Protein AF-A0A4S8F5F5-F1 (afdb_monomer)

pLDDT: mean 86.79, std 20.06, range [34.62, 98.88]

Structure (mmCIF, N/CA/C/O backbone):
data_AF-A0A4S8F5F5-F1
#
_entry.id   AF-A0A4S8F5F5-F1
#
loop_
_atom_site.group_PDB
_atom_site.id
_atom_site.type_symbol
_atom_site.label_atom_id
_atom_site.label_alt_id
_atom_site.label_comp_id
_atom_site.label_asym_id
_atom_site.label_entity_id
_atom_site.label_seq_id
_atom_site.pdbx_PDB_ins_code
_atom_site.Cartn_x
_atom_site.Cartn_y
_atom_site.Cartn_z
_atom_site.occupancy
_atom_site.B_iso_or_equiv
_atom_site.auth_seq_id
_atom_site.auth_comp_id
_atom_site.auth_asym_id
_atom_site.auth_atom_id
_atom_site.pdbx_PDB_model_num
ATOM 1 N N . MET A 1 1 ? 31.605 -28.640 -4.352 1.00 38.75 1 MET A N 1
ATOM 2 C CA . MET A 1 1 ? 32.410 -28.859 -3.131 1.00 38.75 1 MET A CA 1
ATOM 3 C C . MET A 1 1 ? 31.869 -27.902 -2.074 1.00 38.75 1 MET A C 1
ATOM 5 O O . MET A 1 1 ? 32.180 -26.725 -2.114 1.00 38.75 1 MET A O 1
ATOM 9 N N . THR A 1 2 ? 30.724 -28.275 -1.489 1.00 35.06 2 THR A N 1
ATOM 10 C CA . THR A 1 2 ? 30.555 -28.885 -0.140 1.00 35.06 2 THR A CA 1
ATOM 11 C C . THR A 1 2 ? 30.540 -27.801 0.943 1.00 35.06 2 THR A C 1
ATOM 13 O O . THR A 1 2 ? 31.591 -27.293 1.303 1.00 35.06 2 THR A O 1
ATOM 16 N N . THR A 1 3 ? 29.386 -27.215 1.298 1.00 34.62 3 THR A N 1
ATOM 17 C CA . THR A 1 3 ? 28.381 -27.693 2.286 1.00 34.62 3 THR A CA 1
ATOM 18 C C . THR A 1 3 ? 28.985 -28.342 3.531 1.00 34.62 3 THR A C 1
ATOM 20 O O . THR A 1 3 ? 29.721 -29.314 3.397 1.00 34.62 3 THR A O 1
ATOM 23 N N . SER A 1 4 ? 28.561 -27.843 4.701 1.00 39.31 4 SER A N 1
ATOM 24 C CA . SER A 1 4 ? 28.770 -28.355 6.072 1.00 39.31 4 SER A CA 1
ATOM 25 C C . SER A 1 4 ? 29.767 -27.559 6.907 1.00 39.31 4 SER A C 1
ATOM 27 O O . SER A 1 4 ? 30.914 -27.963 7.039 1.00 39.31 4 SER A O 1
ATOM 29 N N . ASN A 1 5 ? 29.320 -26.455 7.523 1.00 41.81 5 ASN A N 1
ATOM 30 C CA . ASN A 1 5 ? 29.936 -25.979 8.772 1.00 41.81 5 ASN A CA 1
ATOM 31 C C . ASN A 1 5 ? 29.097 -24.944 9.541 1.00 41.81 5 ASN A C 1
ATOM 33 O O . ASN A 1 5 ? 29.603 -23.904 9.937 1.00 41.81 5 ASN A O 1
ATOM 37 N N . LEU A 1 6 ? 27.804 -25.206 9.776 1.00 38.12 6 LEU A N 1
ATOM 38 C CA . LEU A 1 6 ? 27.058 -24.427 10.781 1.00 38.12 6 LEU A CA 1
ATOM 39 C C . LEU A 1 6 ? 25.903 -25.211 11.434 1.00 38.12 6 LEU A C 1
ATOM 41 O O . LEU A 1 6 ? 24.835 -24.680 11.709 1.00 38.12 6 LEU A O 1
ATOM 45 N N . ILE A 1 7 ? 26.122 -26.503 11.685 1.00 42.34 7 ILE A N 1
ATOM 46 C CA . ILE A 1 7 ? 25.286 -27.332 12.564 1.00 42.34 7 ILE A CA 1
ATOM 47 C C . ILE A 1 7 ? 26.257 -27.978 13.546 1.00 42.34 7 ILE A C 1
ATOM 49 O O . ILE A 1 7 ? 26.703 -29.078 13.268 1.00 42.34 7 ILE A O 1
ATOM 53 N N . LEU A 1 8 ? 26.682 -27.265 14.601 1.00 36.91 8 LEU A N 1
ATOM 54 C CA . LEU A 1 8 ? 27.397 -27.821 15.776 1.00 36.91 8 LEU A CA 1
ATOM 55 C C . LEU A 1 8 ? 27.710 -26.742 16.845 1.00 36.91 8 LEU A C 1
ATOM 57 O O . LEU A 1 8 ? 28.810 -26.672 17.376 1.00 36.91 8 LEU A O 1
ATOM 61 N N . GLN A 1 9 ? 26.737 -25.890 17.188 1.00 40.38 9 GLN A N 1
ATOM 62 C CA . GLN A 1 9 ? 26.834 -24.952 18.330 1.00 40.38 9 GLN A CA 1
ATOM 63 C C . GLN A 1 9 ? 25.603 -25.025 19.258 1.00 40.38 9 GLN A C 1
ATOM 65 O O . GLN A 1 9 ? 25.218 -24.047 19.882 1.00 40.38 9 GLN A O 1
ATOM 70 N N . LEU A 1 10 ? 24.967 -26.199 19.359 1.00 36.53 10 LEU A N 1
ATOM 71 C CA . LEU A 1 10 ? 23.804 -26.428 20.238 1.00 36.53 10 LEU A CA 1
ATOM 72 C C . LEU A 1 10 ? 23.867 -27.772 20.990 1.00 36.53 10 LEU A C 1
ATOM 74 O O . LEU A 1 10 ? 22.842 -28.347 21.341 1.00 36.53 10 LEU A O 1
ATOM 78 N N . LYS A 1 11 ? 25.074 -28.296 21.246 1.00 36.62 11 LYS A N 1
ATOM 79 C CA . LYS A 1 11 ? 25.262 -29.599 21.913 1.00 36.62 11 LYS A CA 1
ATOM 80 C C . LYS A 1 11 ? 26.278 -29.588 23.063 1.00 36.62 11 LYS A C 1
ATOM 82 O O . LYS A 1 11 ? 26.917 -30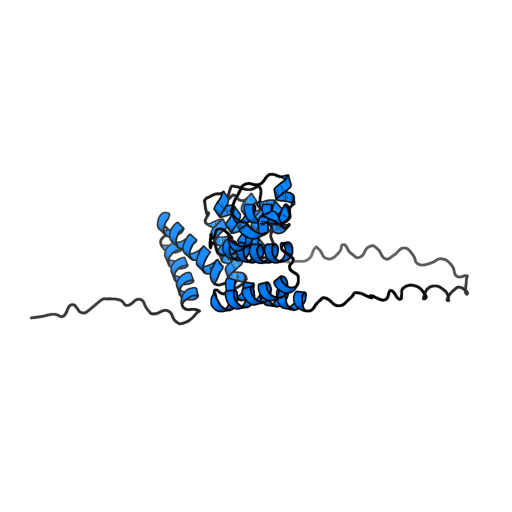.601 23.318 1.00 36.62 11 LYS A O 1
ATOM 87 N N . THR A 1 12 ? 26.388 -28.466 23.780 1.00 43.12 12 THR A N 1
ATOM 88 C CA . THR A 1 12 ? 27.365 -28.304 24.878 1.00 43.12 12 THR A CA 1
ATOM 89 C C . THR A 1 12 ? 26.764 -27.759 26.179 1.00 43.12 12 THR A C 1
ATOM 91 O O . THR A 1 12 ? 27.465 -27.157 26.979 1.00 43.12 12 THR A O 1
ATOM 94 N N . TYR A 1 13 ? 25.469 -27.979 26.420 1.00 39.50 13 TYR A N 1
ATOM 95 C CA . TYR A 1 13 ? 24.801 -27.594 27.673 1.00 39.50 13 TYR A CA 1
ATOM 96 C C . TYR A 1 13 ? 23.892 -28.729 28.176 1.00 39.50 13 TYR A C 1
ATOM 98 O O . TYR A 1 13 ? 22.680 -28.584 28.281 1.00 39.50 13 TYR A O 1
ATOM 106 N N . CYS A 1 14 ? 24.451 -29.926 28.388 1.00 39.12 14 CYS A N 1
ATOM 107 C CA . CYS A 1 14 ? 23.700 -31.035 28.998 1.00 39.12 14 CYS A CA 1
ATOM 108 C C . CYS A 1 14 ? 24.600 -32.136 29.586 1.00 39.12 14 CYS A C 1
ATOM 110 O O . CYS A 1 14 ? 24.360 -33.319 29.367 1.00 39.12 14 CYS A O 1
ATOM 112 N N . SER A 1 15 ? 25.675 -31.779 30.294 1.00 38.56 15 SER A N 1
ATOM 113 C CA . SER A 1 15 ? 26.531 -32.795 30.922 1.00 38.56 15 SER A CA 1
ATOM 114 C C . SER A 1 15 ? 27.292 -32.249 32.124 1.00 38.56 15 SER A C 1
ATOM 116 O O . SER A 1 15 ? 28.515 -32.246 32.116 1.00 38.56 15 SER A O 1
ATOM 118 N N . GLU A 1 16 ? 26.582 -31.780 33.153 1.00 44.03 16 GLU A N 1
ATOM 119 C CA . GLU A 1 16 ? 27.230 -31.504 34.444 1.00 44.03 16 GLU A CA 1
ATOM 120 C C . GLU A 1 16 ? 26.248 -31.446 35.625 1.00 44.03 16 GLU A C 1
ATOM 122 O O . GLU A 1 16 ? 26.356 -30.584 36.472 1.00 44.03 16 GLU A O 1
ATOM 127 N N . TYR A 1 17 ? 25.255 -32.340 35.703 1.00 46.59 17 TYR A N 1
ATOM 128 C CA . TYR A 1 17 ? 24.467 -32.521 36.938 1.00 46.59 17 TYR A CA 1
ATOM 129 C C . TYR A 1 17 ? 23.875 -33.938 36.993 1.00 46.59 17 TYR A C 1
ATOM 131 O O . TYR A 1 17 ? 22.670 -34.161 36.913 1.00 46.59 17 TYR A O 1
ATOM 139 N N . CYS A 1 18 ? 24.748 -34.938 37.087 1.00 45.88 18 CYS A N 1
ATOM 140 C CA . CYS A 1 18 ? 24.373 -36.288 37.497 1.00 45.88 18 CYS A CA 1
ATOM 141 C C . CYS A 1 18 ? 25.434 -36.815 38.461 1.00 45.88 18 CYS A C 1
ATOM 143 O O . CYS A 1 18 ? 26.619 -36.747 38.159 1.00 45.88 18 CYS A O 1
ATOM 145 N N . HIS A 1 19 ? 24.954 -37.362 39.580 1.00 42.34 19 HIS A N 1
ATOM 146 C CA . HIS A 1 19 ? 25.673 -37.891 40.743 1.00 42.34 19 HIS A CA 1
ATOM 147 C C . HIS A 1 19 ? 25.953 -36.895 41.868 1.00 42.34 19 HIS A C 1
ATOM 149 O O . HIS A 1 19 ? 27.017 -36.305 41.931 1.00 42.34 19 HIS A O 1
ATOM 155 N N . HIS A 1 20 ? 25.013 -36.810 42.817 1.00 39.12 20 HIS A N 1
ATOM 156 C CA . HIS A 1 20 ? 25.309 -37.058 44.231 1.00 39.12 20 HIS A CA 1
ATOM 157 C C . HIS A 1 20 ? 24.005 -37.272 45.035 1.00 39.12 20 HIS A C 1
ATOM 159 O O . HIS A 1 20 ? 23.150 -36.399 45.082 1.00 39.12 20 HIS A O 1
ATOM 165 N N . HIS A 1 21 ? 23.907 -38.462 45.648 1.00 40.41 21 HIS A N 1
ATOM 166 C CA . HIS A 1 21 ? 23.125 -38.845 46.843 1.00 40.41 21 HIS A CA 1
ATOM 167 C C . HIS A 1 21 ? 21.586 -38.683 46.790 1.00 40.41 21 HIS A C 1
ATOM 169 O O . HIS A 1 21 ? 21.053 -37.588 46.827 1.00 40.41 21 HIS A O 1
ATOM 175 N N . ALA A 1 22 ? 20.768 -39.735 46.656 1.00 51.06 22 ALA A N 1
ATOM 176 C CA . ALA A 1 22 ? 20.621 -40.905 47.534 1.00 51.06 22 ALA A CA 1
ATOM 177 C C . ALA A 1 22 ? 20.409 -40.556 49.019 1.00 51.06 22 ALA A C 1
ATOM 179 O O . ALA A 1 22 ? 21.228 -40.942 49.838 1.00 51.06 22 ALA A O 1
ATOM 180 N N . THR A 1 23 ? 19.315 -39.852 49.338 1.00 50.44 23 THR A N 1
ATOM 181 C CA . THR A 1 23 ? 18.524 -39.966 50.586 1.00 50.44 23 THR A CA 1
ATOM 182 C C . THR A 1 23 ? 17.420 -38.910 50.577 1.00 50.44 23 THR A C 1
ATOM 184 O O . THR A 1 23 ? 17.706 -37.727 50.686 1.00 50.44 23 THR A O 1
ATOM 187 N N . THR A 1 24 ? 16.163 -39.341 50.419 1.00 43.41 24 THR A N 1
ATOM 188 C CA . THR A 1 24 ? 14.907 -38.765 50.968 1.00 43.41 24 THR A CA 1
ATOM 189 C C . THR A 1 24 ? 13.729 -39.237 50.115 1.00 43.41 24 THR A C 1
ATOM 191 O O . THR A 1 24 ? 13.205 -38.553 49.242 1.00 43.41 24 THR A O 1
ATOM 194 N N . ALA A 1 25 ? 13.308 -40.475 50.373 1.00 50.12 25 ALA A N 1
ATOM 195 C CA . ALA A 1 25 ? 11.955 -40.902 50.065 1.00 50.12 25 ALA A CA 1
ATOM 196 C C . ALA A 1 25 ? 11.002 -40.109 50.974 1.00 50.12 25 ALA A C 1
ATOM 198 O O . ALA A 1 25 ? 11.071 -40.253 52.192 1.00 50.12 25 ALA A O 1
ATOM 199 N N . GLY A 1 26 ? 10.150 -39.260 50.396 1.00 50.44 26 GLY A N 1
ATOM 200 C CA . GLY A 1 26 ? 9.078 -38.592 51.140 1.00 50.44 26 GLY A CA 1
ATOM 201 C C . GLY A 1 26 ? 8.881 -37.112 50.830 1.00 50.44 26 GLY A C 1
ATOM 202 O O . GLY A 1 26 ? 8.922 -36.308 51.747 1.00 50.44 26 GLY A O 1
ATOM 203 N N . LEU A 1 27 ? 8.651 -36.741 49.566 1.00 48.59 27 LEU A N 1
ATOM 204 C CA . LEU A 1 27 ? 7.957 -35.484 49.217 1.00 48.59 27 LEU A CA 1
ATOM 205 C C . LEU A 1 27 ? 7.443 -35.487 47.765 1.00 48.59 27 LEU A C 1
ATOM 207 O O . LEU A 1 27 ? 7.451 -34.492 47.052 1.00 48.59 27 LEU A O 1
ATOM 211 N N . LEU A 1 28 ? 6.954 -36.647 47.330 1.00 51.78 28 LEU A N 1
ATOM 212 C CA . LEU A 1 28 ? 6.079 -36.793 46.170 1.00 51.78 28 LEU A CA 1
ATOM 213 C C . LEU A 1 28 ? 4.651 -36.628 46.706 1.00 51.78 28 LEU A C 1
ATOM 215 O O . LEU A 1 28 ? 4.129 -37.624 47.186 1.00 51.78 28 LEU A O 1
ATOM 219 N N . LEU A 1 29 ? 4.074 -35.406 46.740 1.00 49.31 29 LEU A N 1
ATOM 220 C CA . LEU A 1 29 ? 2.600 -35.197 46.822 1.00 49.31 29 LEU A CA 1
ATOM 221 C C . LEU A 1 29 ? 2.040 -33.745 46.831 1.00 49.31 29 LEU A C 1
ATOM 223 O O . LEU A 1 29 ? 0.839 -33.611 47.039 1.00 49.31 29 LEU A O 1
ATOM 227 N N . ILE A 1 30 ? 2.796 -32.649 46.618 1.00 54.62 30 ILE A N 1
ATOM 228 C CA . ILE A 1 30 ? 2.220 -31.277 46.810 1.00 54.62 30 ILE A CA 1
ATOM 229 C C . ILE A 1 30 ? 2.413 -30.289 45.629 1.00 54.62 30 ILE A C 1
ATOM 231 O O . ILE A 1 30 ? 1.967 -29.150 45.697 1.00 54.62 30 ILE A O 1
ATOM 235 N N . ALA A 1 31 ? 2.980 -30.684 44.484 1.00 51.25 31 ALA A N 1
ATOM 236 C CA . ALA A 1 31 ? 3.288 -29.722 43.404 1.00 51.25 31 ALA A CA 1
ATOM 237 C C . ALA A 1 31 ? 2.345 -29.735 42.176 1.00 51.25 31 ALA A C 1
ATOM 239 O O . ALA A 1 31 ? 2.651 -29.093 41.178 1.00 51.25 31 ALA A O 1
ATOM 240 N N . SER A 1 32 ? 1.206 -30.435 42.216 1.00 53.78 32 SER A N 1
ATOM 241 C CA . SER A 1 32 ? 0.268 -30.555 41.077 1.00 53.78 32 SER A CA 1
ATOM 242 C C . SER A 1 32 ? -1.010 -29.703 41.191 1.00 53.78 32 SER A C 1
ATOM 244 O O . SER A 1 32 ? -1.919 -29.863 40.382 1.00 53.78 32 SER A O 1
ATOM 246 N N . ALA A 1 33 ? -1.103 -28.793 42.170 1.00 56.94 33 ALA A N 1
ATOM 247 C CA . ALA A 1 33 ? -2.337 -28.046 42.476 1.00 56.94 33 ALA A CA 1
ATOM 248 C C . ALA A 1 33 ? -2.402 -26.596 41.941 1.00 56.94 33 ALA A C 1
ATOM 250 O O . ALA A 1 33 ? -3.370 -25.887 42.194 1.00 56.94 33 ALA A O 1
ATOM 251 N N . TRP A 1 34 ? -1.410 -26.149 41.176 1.00 56.81 34 TRP A N 1
ATOM 252 C CA . TRP A 1 34 ? -1.386 -24.837 40.518 1.00 56.81 34 TRP A CA 1
ATOM 253 C C . TRP A 1 34 ? -0.864 -25.144 39.107 1.00 56.81 34 TRP A C 1
ATOM 255 O O . TRP A 1 34 ? 0.240 -25.649 38.990 1.00 56.81 34 TRP A O 1
ATOM 265 N N . LEU A 1 35 ? -1.609 -25.111 38.002 1.00 58.16 35 LEU A N 1
ATOM 266 C CA . LEU A 1 35 ? -2.306 -23.988 37.392 1.00 58.16 35 LEU A CA 1
ATOM 267 C C . LEU A 1 35 ? -3.466 -24.517 36.515 1.00 58.16 35 LEU A C 1
ATOM 269 O O . LEU A 1 35 ? -3.345 -24.625 35.295 1.00 58.16 35 LEU A O 1
ATOM 273 N N . ALA A 1 36 ? -4.626 -24.789 37.114 1.00 54.94 36 ALA A N 1
ATOM 274 C CA . ALA A 1 36 ? -5.898 -24.742 36.390 1.00 54.94 36 ALA A CA 1
ATOM 275 C C . ALA A 1 36 ? -6.282 -23.263 36.196 1.00 54.94 36 ALA A C 1
ATOM 277 O O . ALA A 1 36 ? -7.211 -22.746 36.811 1.00 54.94 36 ALA A O 1
ATOM 278 N N . GLY A 1 37 ? -5.492 -22.541 35.399 1.00 53.97 37 GLY A N 1
ATOM 279 C CA . GLY A 1 37 ? -5.839 -21.202 34.946 1.00 53.97 37 GLY A CA 1
ATOM 280 C C . GLY A 1 37 ? -6.939 -21.327 33.904 1.00 53.97 37 GLY A C 1
ATOM 281 O O . GLY A 1 37 ? -6.651 -21.495 32.724 1.00 53.97 37 GLY A O 1
ATOM 282 N N . CYS A 1 38 ? -8.196 -21.298 34.343 1.00 56.22 38 CYS A N 1
ATOM 283 C CA . CYS A 1 38 ? -9.348 -21.200 33.460 1.00 56.22 38 CYS A CA 1
ATOM 284 C C . CYS A 1 38 ? -9.167 -19.976 32.556 1.00 56.22 38 CYS A C 1
ATOM 286 O O . CYS A 1 38 ? -9.287 -18.840 33.019 1.00 56.22 38 CYS A O 1
ATOM 288 N N . SER A 1 39 ? -8.883 -20.191 31.270 1.00 53.62 39 SER A N 1
ATOM 289 C CA . SER A 1 39 ? -8.959 -19.135 30.264 1.00 53.62 39 SER A CA 1
ATOM 290 C C . SER A 1 39 ? -10.431 -18.755 30.088 1.00 53.62 39 SER A C 1
ATOM 292 O O . SER A 1 39 ? -11.116 -19.238 29.189 1.00 53.62 39 SER A O 1
ATOM 294 N N . ASN A 1 40 ? -10.953 -17.924 30.987 1.00 66.06 40 ASN A N 1
ATOM 295 C CA . ASN A 1 40 ? -12.275 -17.326 30.856 1.00 66.06 40 ASN A CA 1
ATOM 296 C C . ASN A 1 40 ? -12.178 -16.081 29.965 1.00 66.06 40 ASN A C 1
ATOM 298 O O . ASN A 1 40 ? -12.499 -14.968 30.381 1.00 66.06 40 ASN A O 1
ATOM 302 N N . THR A 1 41 ? -11.641 -16.254 28.758 1.00 70.44 41 THR A N 1
ATOM 303 C CA . THR A 1 41 ? -11.601 -15.198 27.752 1.00 70.44 41 THR A CA 1
ATOM 304 C C . THR A 1 41 ? -12.985 -15.135 27.112 1.00 70.44 41 THR A C 1
ATOM 306 O O . THR A 1 41 ? -13.418 -16.132 26.530 1.00 70.44 41 THR A O 1
ATOM 309 N N . PRO A 1 42 ? -13.711 -14.009 27.220 1.00 75.75 42 PRO A N 1
ATOM 310 C CA . PRO A 1 42 ? -14.997 -13.880 26.554 1.00 75.75 42 PRO A CA 1
ATOM 311 C C . PRO A 1 42 ? -14.816 -14.086 25.041 1.00 75.75 42 PRO A C 1
ATOM 313 O O . PRO A 1 42 ? -13.796 -13.662 24.485 1.00 75.75 42 PRO A O 1
ATOM 316 N N . PRO A 1 43 ? -15.770 -14.748 24.362 1.00 85.31 43 PRO A N 1
ATOM 317 C CA . PRO A 1 43 ? -15.664 -14.994 22.932 1.00 85.31 43 PRO A CA 1
ATOM 318 C C . PRO A 1 43 ? -15.576 -13.667 22.174 1.00 85.31 43 PRO A C 1
ATOM 320 O O . PRO A 1 43 ? -16.260 -12.697 22.512 1.00 85.31 43 PRO A O 1
ATOM 323 N N . THR A 1 44 ? -14.750 -13.625 21.128 1.00 87.12 44 THR A N 1
ATOM 324 C CA . THR A 1 44 ? -14.653 -12.454 20.251 1.00 87.12 44 THR A CA 1
ATOM 325 C C . THR A 1 44 ? -16.030 -12.136 19.660 1.00 87.12 44 THR A C 1
ATOM 327 O O . THR A 1 44 ? -16.651 -13.029 19.072 1.00 87.12 44 THR A O 1
ATOM 330 N N . PRO A 1 45 ? -16.521 -10.891 19.774 1.00 92.44 45 PRO A N 1
ATOM 331 C CA . PRO A 1 45 ? -17.797 -10.498 19.197 1.00 92.44 45 PRO A CA 1
ATOM 332 C C . PRO A 1 45 ? -17.896 -10.818 17.700 1.00 92.44 45 PRO A C 1
ATOM 334 O O . PRO A 1 45 ? -16.966 -10.573 16.934 1.00 92.44 45 PRO A O 1
ATOM 337 N N . VAL A 1 46 ? -19.063 -11.297 17.258 1.00 94.00 46 VAL A N 1
ATOM 338 C CA . VAL A 1 46 ? -19.300 -11.719 15.862 1.00 94.00 46 VAL A CA 1
ATOM 339 C C . VAL A 1 46 ? -18.983 -10.612 14.849 1.00 94.00 46 VAL A C 1
ATOM 341 O O . VAL A 1 46 ? -18.448 -10.897 13.778 1.00 94.00 46 VAL A O 1
ATOM 344 N N . TRP A 1 47 ? -19.258 -9.348 15.190 1.00 93.69 47 TRP A N 1
ATOM 345 C CA . TRP A 1 47 ? -18.966 -8.212 14.313 1.00 93.69 47 TRP A CA 1
ATOM 346 C C . TRP A 1 47 ? -17.468 -8.085 13.998 1.00 93.69 47 TRP A C 1
ATOM 348 O O . TRP A 1 47 ? -17.136 -7.714 12.877 1.00 93.69 47 TRP A O 1
ATOM 358 N N . GLN A 1 48 ? -16.572 -8.440 14.935 1.00 95.25 48 GLN A N 1
ATOM 359 C CA . GLN A 1 48 ? -15.117 -8.380 14.729 1.00 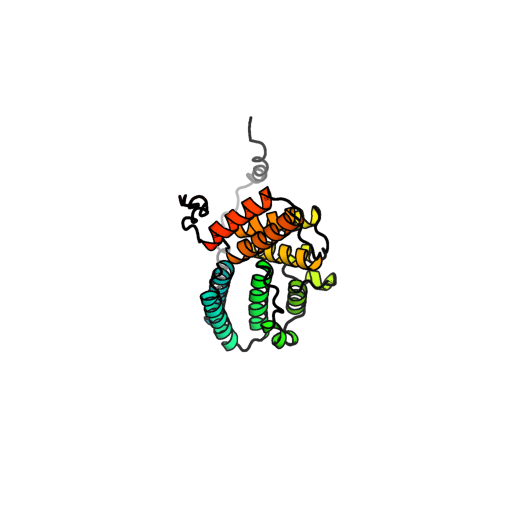95.25 48 GLN A CA 1
ATOM 360 C C . GLN A 1 48 ? -14.667 -9.412 13.702 1.00 95.25 48 GLN A C 1
ATOM 362 O O . GLN A 1 48 ? -13.884 -9.104 12.808 1.00 95.25 48 GLN A O 1
ATOM 367 N N . ILE A 1 49 ? -15.188 -10.636 13.796 1.00 95.94 49 ILE A N 1
ATOM 368 C CA . ILE A 1 49 ? -14.861 -11.708 12.849 1.00 95.94 49 ILE A CA 1
ATOM 369 C C . ILE A 1 49 ? -15.382 -11.341 11.453 1.00 95.94 49 ILE A C 1
ATOM 371 O O . ILE A 1 49 ? -14.654 -11.440 10.465 1.00 95.94 49 ILE A O 1
ATOM 375 N N . GLN A 1 50 ? -16.631 -10.872 11.371 1.00 97.31 50 GLN A N 1
ATOM 376 C CA . GLN A 1 50 ? -17.264 -10.522 10.100 1.00 97.31 50 GLN A CA 1
ATOM 377 C C . GLN A 1 50 ? -16.608 -9.306 9.432 1.00 97.31 50 GLN A C 1
ATOM 379 O O . GLN A 1 50 ? -16.417 -9.328 8.217 1.00 97.31 50 GLN A O 1
ATOM 384 N N . SER A 1 51 ? -16.231 -8.269 10.190 1.00 97.19 51 SER A N 1
ATOM 385 C CA . SER A 1 51 ? -15.529 -7.107 9.633 1.00 97.19 51 SER A CA 1
ATOM 386 C C . SER A 1 51 ? -14.140 -7.480 9.122 1.00 97.19 51 SER A C 1
ATOM 388 O O . SER A 1 51 ? -13.783 -7.090 8.014 1.00 97.19 51 SER A O 1
ATOM 390 N N . SER A 1 52 ? -13.395 -8.289 9.881 1.00 97.19 52 SER A N 1
ATOM 391 C CA . SER A 1 52 ? -12.047 -8.737 9.516 1.00 97.19 52 SER A CA 1
ATOM 392 C C . SER A 1 52 ? -12.062 -9.593 8.251 1.00 97.19 52 SER A C 1
ATOM 394 O O . SER A 1 52 ? -11.302 -9.337 7.320 1.00 97.19 52 SER A O 1
ATOM 396 N N . SER A 1 53 ? -12.970 -10.572 8.179 1.00 98.19 53 SER A N 1
ATOM 397 C CA . SER A 1 53 ? -13.115 -11.432 7.001 1.00 98.19 53 SER A CA 1
ATOM 398 C C . SER A 1 53 ? -13.514 -10.635 5.758 1.00 98.19 53 SER A C 1
ATOM 400 O O . SER A 1 53 ? -12.969 -10.876 4.683 1.00 98.19 53 SER A O 1
ATOM 402 N N . ALA A 1 54 ? -14.448 -9.690 5.895 1.00 98.56 54 ALA A N 1
ATOM 403 C CA . ALA A 1 54 ? -14.864 -8.835 4.789 1.00 98.56 54 ALA A CA 1
ATOM 404 C C . ALA A 1 54 ? -13.728 -7.895 4.347 1.00 98.56 54 ALA A C 1
ATOM 406 O O . ALA A 1 54 ? -13.501 -7.727 3.154 1.00 98.56 54 ALA A O 1
ATOM 407 N N . LEU A 1 55 ? -12.943 -7.343 5.278 1.00 98.44 55 LEU A N 1
ATOM 408 C CA . LEU A 1 55 ? -11.791 -6.505 4.939 1.00 98.44 55 LEU A CA 1
ATOM 409 C C . LEU A 1 55 ? -10.712 -7.289 4.176 1.00 98.44 55 LEU A C 1
ATOM 411 O O . LEU A 1 55 ? -10.197 -6.793 3.178 1.00 98.44 55 LEU A O 1
ATOM 415 N N . MET A 1 56 ? -10.415 -8.528 4.583 1.00 98.31 56 MET A N 1
ATOM 416 C CA . MET A 1 56 ? -9.476 -9.397 3.859 1.00 98.31 56 MET A CA 1
ATOM 417 C C . MET A 1 56 ? -9.972 -9.733 2.446 1.00 98.31 56 MET A C 1
ATOM 419 O O . MET A 1 56 ? -9.190 -9.707 1.494 1.00 98.31 56 MET A O 1
ATOM 423 N N . ALA A 1 57 ? -11.270 -10.011 2.291 1.00 98.69 57 ALA A N 1
ATOM 424 C CA . ALA A 1 57 ? -11.873 -10.253 0.983 1.00 98.69 57 ALA A CA 1
ATOM 425 C C . ALA A 1 57 ? -11.837 -8.993 0.098 1.00 98.69 57 ALA A C 1
ATOM 427 O O . ALA A 1 57 ? -11.518 -9.084 -1.089 1.00 98.69 57 ALA A O 1
ATOM 428 N N . ALA A 1 58 ? -12.083 -7.814 0.681 1.00 98.75 58 ALA A N 1
ATOM 429 C CA . ALA A 1 58 ? -11.958 -6.532 -0.003 1.00 98.75 58 ALA A CA 1
ATOM 430 C C . ALA A 1 58 ? -10.519 -6.276 -0.470 1.00 98.75 58 ALA A C 1
ATOM 432 O O . ALA A 1 58 ? -10.309 -5.907 -1.625 1.00 98.75 58 ALA A O 1
ATOM 433 N N . GLN A 1 59 ? -9.535 -6.530 0.398 1.00 98.69 59 GLN A N 1
ATOM 434 C CA . GLN A 1 59 ? -8.114 -6.415 0.081 1.00 98.69 59 GLN A CA 1
ATOM 435 C C . GLN A 1 59 ? -7.724 -7.321 -1.089 1.00 98.69 59 GLN A C 1
ATOM 437 O O . GLN A 1 59 ? -7.129 -6.833 -2.050 1.00 98.69 59 GLN A O 1
ATOM 442 N N . SER A 1 60 ? -8.065 -8.613 -1.025 1.00 98.62 60 SER A N 1
ATOM 443 C CA . SER A 1 60 ? -7.752 -9.563 -2.101 1.00 98.62 60 SER A CA 1
ATOM 444 C C . SER A 1 60 ? -8.356 -9.094 -3.420 1.00 98.62 60 SER A C 1
ATOM 446 O O . SER A 1 60 ? -7.630 -8.873 -4.384 1.00 98.62 60 SER A O 1
ATOM 448 N N . ALA A 1 61 ? -9.665 -8.825 -3.436 1.00 98.69 61 ALA A N 1
ATOM 449 C CA . ALA A 1 61 ? -10.359 -8.390 -4.641 1.00 98.69 61 ALA A CA 1
ATOM 450 C C . ALA A 1 61 ? -9.795 -7.077 -5.206 1.00 98.69 61 ALA A C 1
ATOM 452 O O . ALA A 1 61 ? -9.671 -6.928 -6.421 1.00 98.69 61 ALA A O 1
ATOM 453 N N . TYR A 1 62 ? -9.411 -6.129 -4.345 1.00 98.69 62 TYR A N 1
ATOM 454 C CA . TYR A 1 62 ? -8.812 -4.871 -4.779 1.00 98.69 62 TYR A CA 1
ATOM 455 C C . TYR A 1 62 ? -7.457 -5.098 -5.462 1.00 98.69 62 TYR A C 1
ATOM 457 O O . TYR A 1 62 ? -7.228 -4.588 -6.562 1.00 98.69 62 TYR A O 1
ATOM 465 N N . LEU A 1 63 ? -6.578 -5.891 -4.840 1.00 98.62 63 LEU A N 1
ATOM 466 C CA . LEU A 1 63 ? -5.248 -6.220 -5.364 1.00 98.62 63 LEU A CA 1
ATOM 467 C C . LEU A 1 63 ? -5.325 -7.087 -6.634 1.00 98.62 63 LEU A C 1
ATOM 469 O O . LEU A 1 63 ? -4.509 -6.918 -7.542 1.00 98.62 63 LEU A O 1
ATOM 473 N N . ASP A 1 64 ? -6.360 -7.917 -6.757 1.00 97.81 64 ASP A N 1
ATOM 474 C CA . ASP A 1 64 ? -6.689 -8.678 -7.968 1.00 97.81 64 ASP A CA 1
ATOM 475 C C . ASP A 1 64 ? -7.353 -7.813 -9.050 1.00 97.81 64 ASP A C 1
ATOM 477 O O . ASP A 1 64 ? -7.501 -8.236 -10.199 1.00 97.81 64 ASP A O 1
ATOM 481 N N . GLY A 1 65 ? -7.739 -6.579 -8.716 1.00 97.00 65 GLY A N 1
ATOM 482 C CA . GLY A 1 65 ? -8.370 -5.613 -9.609 1.00 97.00 65 GLY A CA 1
ATOM 483 C C . GLY A 1 65 ? -9.856 -5.864 -9.892 1.00 97.00 65 GLY A C 1
ATOM 484 O O . GLY A 1 65 ? -10.368 -5.305 -10.865 1.00 97.00 65 GLY A O 1
ATOM 485 N N . ASP A 1 66 ? -10.551 -6.665 -9.080 1.00 97.75 66 ASP A N 1
ATOM 486 C CA . ASP A 1 66 ? -12.016 -6.764 -9.077 1.00 97.75 66 ASP A CA 1
ATOM 487 C C . ASP A 1 66 ? -12.611 -5.669 -8.179 1.00 97.75 66 ASP A C 1
ATOM 489 O O . ASP A 1 66 ? -12.933 -5.864 -7.004 1.00 97.75 66 ASP A O 1
ATOM 493 N N . GLN A 1 67 ? -12.769 -4.477 -8.758 1.00 96.38 67 GLN A N 1
ATOM 494 C CA . GLN A 1 67 ? -13.287 -3.306 -8.047 1.00 96.38 67 GLN A CA 1
ATOM 495 C C . GLN A 1 67 ? -14.700 -3.527 -7.485 1.00 96.38 67 GLN A C 1
ATOM 497 O O . GLN A 1 67 ? -15.055 -2.950 -6.452 1.00 96.38 67 GLN A O 1
ATOM 502 N N . ARG A 1 68 ? -15.524 -4.346 -8.150 1.00 98.38 68 ARG A N 1
ATOM 503 C CA . ARG A 1 68 ? -16.915 -4.578 -7.748 1.00 98.38 68 ARG A CA 1
ATOM 504 C C . ARG A 1 68 ? -16.966 -5.421 -6.478 1.00 98.38 68 ARG A C 1
ATOM 506 O O . ARG A 1 68 ? -17.675 -5.043 -5.545 1.00 98.38 68 ARG A O 1
ATOM 513 N N . ILE A 1 69 ? -16.206 -6.517 -6.423 1.00 98.62 69 ILE A N 1
ATOM 514 C CA . ILE A 1 69 ? -16.100 -7.339 -5.209 1.00 98.62 69 ILE A CA 1
ATOM 515 C C . ILE A 1 69 ? -15.403 -6.550 -4.099 1.00 98.62 69 ILE A C 1
ATOM 517 O O . ILE A 1 69 ? -15.913 -6.525 -2.981 1.00 98.62 69 ILE A O 1
ATOM 521 N N . ALA A 1 70 ? -14.320 -5.830 -4.408 1.00 98.50 70 ALA A N 1
ATOM 522 C CA . ALA A 1 70 ? -13.623 -5.000 -3.427 1.00 98.50 70 ALA A CA 1
ATOM 523 C C . ALA A 1 70 ? -14.572 -4.009 -2.732 1.00 98.50 70 ALA A C 1
ATOM 525 O O . ALA A 1 70 ? -14.635 -3.951 -1.506 1.00 98.50 70 ALA A O 1
ATOM 526 N N . THR A 1 71 ? -15.380 -3.287 -3.515 1.00 98.25 71 THR A N 1
ATOM 527 C CA . THR A 1 71 ? -16.362 -2.322 -2.993 1.00 98.25 71 THR A CA 1
ATOM 528 C C . THR A 1 71 ? -17.452 -3.004 -2.165 1.00 98.25 71 THR A C 1
ATOM 530 O O . THR A 1 71 ? -17.830 -2.504 -1.104 1.00 98.25 71 THR A O 1
ATOM 533 N N . LEU A 1 72 ? -17.960 -4.149 -2.632 1.00 98.81 72 LEU A N 1
ATOM 534 C CA . LEU A 1 72 ? -18.977 -4.925 -1.922 1.00 98.81 72 LEU A CA 1
ATOM 535 C C . LEU A 1 72 ? -18.484 -5.356 -0.534 1.00 98.81 72 LEU A C 1
ATOM 537 O O . LEU A 1 72 ? -19.173 -5.135 0.462 1.00 98.81 72 LEU A O 1
ATOM 541 N N . GLU A 1 73 ? -17.300 -5.958 -0.467 1.00 98.81 73 GLU A N 1
ATOM 542 C CA . GLU A 1 73 ? -16.731 -6.477 0.776 1.00 98.81 73 GLU A CA 1
ATOM 543 C C . GLU A 1 73 ? -16.301 -5.348 1.725 1.00 98.81 73 GLU A C 1
ATOM 545 O O . GLU A 1 73 ? -16.561 -5.418 2.928 1.00 98.81 73 GLU A O 1
ATOM 550 N N . LEU A 1 74 ? -15.775 -4.237 1.198 1.00 98.56 74 LEU A N 1
ATOM 551 C CA . LEU A 1 74 ? -15.465 -3.057 2.007 1.00 98.56 74 LEU A CA 1
ATOM 552 C C . LEU A 1 74 ? -16.728 -2.480 2.665 1.00 98.56 74 LEU A C 1
ATOM 554 O O . LEU A 1 74 ? -16.727 -2.161 3.855 1.00 98.56 74 LEU A O 1
ATOM 558 N N . ASN A 1 75 ? -17.838 -2.402 1.927 1.00 98.56 75 ASN A N 1
ATOM 559 C CA . ASN A 1 75 ? -19.115 -1.934 2.469 1.00 98.56 75 ASN A CA 1
ATOM 560 C C . ASN A 1 75 ? -19.686 -2.888 3.528 1.00 98.56 75 ASN A C 1
ATOM 562 O O . ASN A 1 75 ? -20.274 -2.430 4.513 1.00 98.56 75 ASN A O 1
ATOM 566 N N . LYS A 1 76 ? -19.474 -4.204 3.389 1.00 98.69 76 LYS A N 1
ATOM 567 C CA . LYS A 1 76 ? -19.814 -5.168 4.447 1.00 98.69 76 LYS A CA 1
ATOM 568 C C . LYS A 1 76 ? -18.979 -4.922 5.702 1.00 98.69 76 LYS A C 1
ATOM 570 O O . LYS A 1 76 ? -19.549 -4.858 6.789 1.00 98.69 76 LYS A O 1
ATOM 575 N N . ALA A 1 77 ? -17.668 -4.727 5.565 1.00 98.56 77 ALA A N 1
ATOM 576 C CA . ALA A 1 77 ? -16.791 -4.431 6.695 1.00 98.56 77 ALA A CA 1
ATOM 577 C C . ALA A 1 77 ? -17.206 -3.132 7.416 1.00 98.56 77 ALA A C 1
ATOM 579 O O . ALA A 1 77 ? -17.380 -3.142 8.638 1.00 98.56 77 ALA A O 1
ATOM 580 N N . ARG A 1 78 ? -17.497 -2.059 6.665 1.00 98.44 78 ARG A N 1
ATOM 581 C CA . ARG A 1 78 ? -18.058 -0.801 7.198 1.00 98.44 78 ARG A CA 1
ATOM 582 C C . ARG A 1 78 ? -19.362 -1.023 7.963 1.00 98.44 78 ARG A C 1
ATOM 584 O O . ARG A 1 78 ? -19.506 -0.517 9.069 1.00 98.44 78 ARG A O 1
ATOM 591 N N . THR A 1 79 ? -20.279 -1.820 7.411 1.00 98.44 79 THR A N 1
ATOM 592 C CA . THR A 1 79 ? -21.575 -2.141 8.042 1.00 98.44 79 THR A CA 1
ATOM 593 C C . THR A 1 79 ? -21.415 -2.888 9.369 1.00 98.44 79 THR A C 1
ATOM 595 O O . THR A 1 79 ? -22.218 -2.719 10.283 1.00 98.44 79 THR A O 1
ATOM 598 N N . GLN A 1 80 ? -20.396 -3.739 9.498 1.00 98.19 80 GLN A N 1
ATOM 599 C CA . GLN A 1 80 ? -20.129 -4.441 10.756 1.00 98.19 80 GLN A CA 1
ATOM 600 C C . GLN A 1 80 ? -19.520 -3.510 11.802 1.00 98.19 80 GLN A C 1
ATOM 602 O O . GLN A 1 80 ? -19.951 -3.531 12.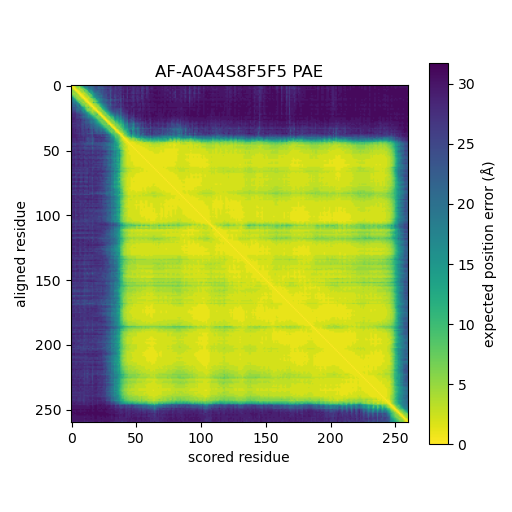953 1.00 98.19 80 GLN A O 1
ATOM 607 N N . ILE A 1 81 ? -18.570 -2.663 11.396 1.00 98.06 81 ILE A N 1
ATOM 608 C CA . ILE A 1 81 ? -17.963 -1.663 12.282 1.00 98.06 81 ILE A CA 1
ATOM 609 C C . ILE A 1 81 ? -18.998 -0.621 12.718 1.00 98.06 81 ILE A C 1
ATOM 611 O O . ILE A 1 81 ? -19.025 -0.247 13.883 1.00 98.06 81 ILE A O 1
ATOM 615 N N . SER A 1 82 ? -19.921 -0.199 11.848 1.00 97.38 82 SER A N 1
ATOM 616 C CA . SER A 1 82 ? -20.919 0.821 12.200 1.00 97.38 82 SER A CA 1
ATOM 617 C C . SER A 1 82 ? -21.834 0.408 13.358 1.00 97.38 82 SER A C 1
ATOM 619 O O . SER A 1 82 ? -22.395 1.272 14.024 1.00 97.38 82 SER A O 1
ATOM 621 N N . ARG A 1 83 ? -21.963 -0.896 13.644 1.00 96.81 83 ARG A N 1
ATOM 622 C CA . ARG A 1 83 ? -22.723 -1.419 14.796 1.00 96.81 83 ARG A CA 1
ATOM 623 C C . ARG A 1 83 ? -22.109 -1.048 16.145 1.00 96.81 83 ARG A C 1
ATOM 625 O O . ARG A 1 83 ? -22.799 -1.140 17.154 1.00 96.81 83 ARG A O 1
ATOM 632 N N . THR A 1 84 ? -20.836 -0.656 16.173 1.00 96.00 84 THR A N 1
ATOM 633 C CA . THR A 1 84 ? -20.143 -0.213 17.390 1.00 96.00 84 THR A CA 1
ATOM 634 C C . THR A 1 84 ? -20.185 1.302 17.567 1.00 96.00 84 THR A C 1
ATOM 636 O O . THR A 1 84 ? -19.891 1.781 18.657 1.00 96.00 84 THR A O 1
ATOM 639 N N . ALA A 1 85 ? -20.529 2.047 16.507 1.00 96.62 85 ALA A N 1
ATOM 640 C CA . ALA A 1 85 ? -20.383 3.500 16.429 1.00 96.62 85 ALA A CA 1
ATOM 641 C C . ALA A 1 85 ? -18.974 4.007 16.825 1.00 96.62 85 ALA A C 1
ATOM 643 O O . ALA A 1 85 ? -18.833 5.150 17.253 1.00 96.62 85 ALA A O 1
ATOM 644 N N . ASP A 1 86 ? -17.933 3.175 16.680 1.00 96.19 86 ASP A N 1
ATOM 645 C CA . ASP A 1 86 ? -16.549 3.526 17.008 1.00 96.19 86 ASP A CA 1
ATOM 646 C C . ASP A 1 86 ? -15.860 4.204 15.803 1.00 96.19 86 ASP A C 1
ATOM 648 O O . ASP A 1 86 ? -15.518 3.530 14.818 1.00 96.19 86 ASP A O 1
ATOM 652 N N . PRO A 1 87 ? -15.622 5.530 15.852 1.00 97.06 87 PRO A N 1
ATOM 653 C CA . PRO A 1 87 ? -15.016 6.253 14.739 1.00 97.06 87 PRO A CA 1
ATOM 654 C C . PRO A 1 87 ? -13.552 5.862 14.504 1.00 97.06 87 PRO A C 1
ATOM 656 O O . PRO A 1 87 ? -13.081 5.941 13.369 1.00 97.06 87 PRO A O 1
ATOM 659 N N . LEU A 1 88 ? -12.827 5.410 15.533 1.00 97.00 88 LEU A N 1
ATOM 660 C CA . LEU A 1 88 ? -11.427 5.012 15.404 1.00 97.00 88 LEU A CA 1
ATOM 661 C C . LEU A 1 88 ? -11.298 3.692 14.634 1.00 97.00 88 LEU A C 1
ATOM 663 O O . LEU A 1 88 ? -10.401 3.543 13.800 1.00 97.00 88 LEU A O 1
ATOM 667 N N . GLN A 1 89 ? -12.203 2.740 14.868 1.00 96.50 89 GLN A N 1
ATOM 668 C CA . GLN A 1 89 ? -12.231 1.494 14.095 1.00 96.50 89 GLN A CA 1
ATOM 669 C C . GLN A 1 89 ? -12.547 1.744 12.623 1.00 96.50 89 GLN A C 1
ATOM 671 O O . GLN A 1 89 ? -11.888 1.173 11.751 1.00 96.50 89 GLN A O 1
ATOM 676 N N . LEU A 1 90 ? -13.511 2.625 12.341 1.00 97.94 90 LEU A N 1
ATOM 677 C CA . LEU A 1 90 ? -13.829 2.991 10.965 1.00 97.94 90 LEU A CA 1
ATOM 678 C C . LEU A 1 90 ? -12.644 3.711 10.305 1.00 97.94 90 LEU A C 1
ATOM 680 O O . LEU A 1 90 ? -12.278 3.374 9.185 1.00 97.94 90 LEU A O 1
ATOM 684 N N . ALA A 1 91 ? -11.969 4.611 11.026 1.00 98.12 91 ALA A N 1
ATOM 685 C CA . ALA A 1 91 ? -10.791 5.315 10.526 1.00 98.12 91 ALA A CA 1
ATOM 686 C C . ALA A 1 91 ? -9.667 4.356 10.099 1.00 98.12 91 ALA A C 1
ATOM 688 O O . ALA A 1 91 ? -9.067 4.538 9.041 1.00 98.12 91 ALA A O 1
ATOM 689 N N . ARG A 1 92 ? -9.406 3.302 10.883 1.00 97.69 92 ARG A N 1
ATOM 690 C CA . ARG A 1 92 ? -8.402 2.275 10.549 1.00 97.69 92 ARG A CA 1
ATOM 691 C C . ARG A 1 92 ? -8.766 1.480 9.300 1.00 97.69 92 ARG A C 1
ATOM 693 O O . ARG A 1 92 ? -7.879 1.184 8.503 1.00 97.69 92 ARG A O 1
ATOM 700 N N . LEU A 1 93 ? -10.049 1.166 9.112 1.00 98.00 93 LEU A N 1
ATOM 701 C CA . LEU A 1 93 ? -10.533 0.530 7.886 1.00 98.00 93 LEU A CA 1
ATOM 702 C C . LEU A 1 93 ? -10.307 1.435 6.667 1.00 98.00 93 LEU A C 1
ATOM 704 O O . LEU A 1 93 ? -9.789 0.971 5.653 1.00 98.00 93 LEU A O 1
ATOM 708 N N . GLU A 1 94 ? -10.639 2.725 6.764 1.00 98.00 94 GLU A N 1
ATOM 709 C CA . GLU A 1 94 ? -10.447 3.659 5.645 1.00 98.00 94 GLU A CA 1
ATOM 710 C C . GLU A 1 94 ? -8.963 3.882 5.326 1.00 98.00 94 GLU A C 1
ATOM 712 O O . GLU A 1 94 ? -8.574 3.938 4.158 1.00 98.00 94 GLU A O 1
ATOM 717 N N . LEU A 1 95 ? -8.103 3.924 6.347 1.00 98.31 95 LEU A N 1
ATOM 718 C CA . LEU A 1 95 ? -6.652 3.977 6.154 1.00 98.31 95 LEU A CA 1
ATOM 719 C C . LEU A 1 95 ? -6.095 2.700 5.527 1.00 98.31 95 LEU A C 1
ATOM 721 O O . LEU A 1 95 ? -5.163 2.776 4.728 1.00 98.31 95 LEU A O 1
ATOM 725 N N . HIS A 1 96 ? -6.670 1.537 5.834 1.00 98.00 96 HIS A N 1
ATOM 726 C CA . HIS A 1 96 ? -6.308 0.299 5.155 1.00 98.00 96 HIS A CA 1
ATOM 727 C C . HIS A 1 96 ? -6.637 0.380 3.658 1.00 98.00 96 HIS A C 1
ATOM 729 O O . HIS A 1 96 ? -5.770 0.115 2.828 1.00 98.00 96 HIS A O 1
ATOM 735 N N . GLN A 1 97 ? -7.839 0.838 3.292 1.00 97.94 97 GLN A N 1
ATOM 736 C CA . GLN A 1 97 ? -8.208 1.034 1.885 1.00 97.94 97 GLN A CA 1
ATOM 737 C C . GLN A 1 97 ? -7.293 2.051 1.175 1.00 97.94 97 GLN A C 1
ATOM 739 O O . GLN A 1 97 ? -6.868 1.811 0.042 1.00 97.94 97 GLN A O 1
ATOM 744 N N . CYS A 1 98 ? -6.951 3.151 1.848 1.00 98.19 98 CYS A N 1
ATOM 745 C CA . CYS A 1 98 ? -5.983 4.143 1.372 1.00 98.19 98 CYS A CA 1
ATOM 746 C C . CYS A 1 98 ? -4.601 3.509 1.116 1.00 98.19 98 CYS A C 1
ATOM 748 O O . CYS A 1 98 ? -3.983 3.743 0.080 1.00 98.19 98 CYS A O 1
ATOM 750 N N . ALA A 1 99 ? -4.126 2.632 2.005 1.00 98.56 99 ALA A N 1
ATOM 751 C CA . ALA A 1 99 ? -2.855 1.934 1.823 1.00 98.56 99 ALA A CA 1
ATOM 752 C C . ALA A 1 99 ? -2.864 0.993 0.604 1.00 98.56 99 ALA A C 1
ATOM 754 O O . ALA A 1 99 ? -1.879 0.942 -0.133 1.00 98.56 99 ALA A O 1
ATOM 755 N N . LEU A 1 100 ? -3.975 0.295 0.337 1.00 98.56 100 LEU A N 1
ATOM 756 C CA . LEU A 1 100 ? -4.119 -0.535 -0.868 1.00 98.56 100 LEU A CA 1
ATOM 757 C C . LEU A 1 100 ? -4.051 0.302 -2.153 1.00 98.56 100 LEU A C 1
ATOM 759 O O . LEU A 1 100 ? -3.411 -0.102 -3.130 1.00 98.56 100 LEU A O 1
ATOM 763 N N . GLN A 1 101 ? -4.685 1.478 -2.141 1.00 98.44 101 GLN A N 1
ATOM 764 C CA . GLN A 1 101 ? -4.621 2.452 -3.231 1.00 98.44 101 GLN A CA 1
ATOM 765 C C . GLN A 1 101 ? -3.181 2.906 -3.479 1.00 98.44 101 GLN A C 1
ATOM 767 O O . GLN A 1 101 ? -2.676 2.745 -4.590 1.00 98.44 101 GLN A O 1
ATOM 772 N N . VAL A 1 102 ? -2.480 3.326 -2.425 1.00 98.56 102 VAL A N 1
ATOM 773 C CA . VAL A 1 102 ? -1.063 3.715 -2.480 1.00 98.56 102 VAL A CA 1
ATOM 774 C C . VAL A 1 102 ? -0.171 2.587 -3.007 1.00 98.56 102 VAL A C 1
ATOM 776 O O . VAL A 1 102 ? 0.628 2.820 -3.912 1.00 98.56 102 VAL A O 1
ATOM 779 N N . ALA A 1 103 ? -0.333 1.351 -2.523 1.00 98.50 103 ALA A N 1
ATOM 780 C CA . ALA A 1 103 ? 0.425 0.188 -3.004 1.00 98.50 103 ALA A CA 1
ATOM 781 C C . ALA A 1 103 ? 0.239 -0.074 -4.511 1.00 98.50 103 ALA A C 1
ATOM 783 O O . ALA A 1 103 ? 1.111 -0.658 -5.158 1.00 98.50 103 ALA A O 1
ATOM 784 N N . SER A 1 104 ? -0.892 0.375 -5.061 1.00 98.50 104 SER A N 1
ATOM 785 C CA . SER A 1 104 ? -1.261 0.257 -6.471 1.00 98.50 104 SER A CA 1
ATOM 786 C C . SER A 1 104 ? -1.016 1.532 -7.285 1.00 98.50 104 SER A C 1
ATOM 788 O O . SER A 1 104 ? -1.509 1.616 -8.406 1.00 98.50 104 SER A O 1
ATOM 790 N N . LEU A 1 105 ? -0.298 2.522 -6.737 1.00 98.19 105 LEU A N 1
ATOM 791 C CA . LEU A 1 105 ? -0.085 3.847 -7.343 1.00 98.19 105 LEU A CA 1
ATOM 792 C C . LEU A 1 105 ? -1.388 4.589 -7.710 1.00 98.19 105 LEU A C 1
ATOM 794 O O . LEU A 1 105 ? -1.392 5.466 -8.572 1.00 98.19 105 LEU A O 1
ATOM 798 N N . ASP A 1 106 ? -2.497 4.247 -7.053 1.00 97.00 106 ASP A N 1
ATOM 799 C CA . ASP A 1 106 ? -3.781 4.929 -7.191 1.00 97.00 106 ASP A CA 1
ATOM 800 C C . ASP A 1 106 ? -3.812 6.099 -6.201 1.00 97.00 106 ASP A C 1
ATOM 802 O O . ASP A 1 106 ? -4.167 5.954 -5.031 1.00 97.00 106 ASP A O 1
ATOM 806 N N . TRP A 1 107 ? -3.333 7.261 -6.645 1.00 94.06 107 TRP A N 1
ATOM 807 C CA . TRP A 1 107 ? -3.143 8.436 -5.793 1.00 94.06 107 TRP A CA 1
ATOM 808 C C . TRP A 1 107 ? -4.449 9.186 -5.513 1.00 94.06 107 TRP A C 1
ATOM 810 O O . TRP A 1 107 ? -4.662 10.297 -5.994 1.00 94.06 107 TRP A O 1
ATOM 820 N N . GLN A 1 108 ? -5.309 8.586 -4.696 1.00 89.06 108 GLN A N 1
ATOM 821 C CA . GLN A 1 108 ? -6.502 9.235 -4.154 1.00 89.06 108 GLN A CA 1
ATOM 822 C C . GLN A 1 108 ? -6.171 10.058 -2.896 1.00 89.06 108 GLN A C 1
ATOM 824 O O . GLN A 1 108 ? -5.202 9.803 -2.173 1.00 89.06 108 GLN A O 1
ATOM 829 N N . THR A 1 109 ? -7.018 11.032 -2.578 1.00 85.31 109 THR A N 1
ATOM 830 C CA . THR A 1 109 ? -6.895 11.906 -1.396 1.00 85.31 109 THR A CA 1
ATOM 831 C C . THR A 1 109 ? -7.317 11.237 -0.081 1.00 85.31 109 THR A C 1
ATOM 833 O O . THR A 1 109 ? -7.228 11.847 0.980 1.00 85.31 109 THR A O 1
ATOM 836 N N . CYS A 1 110 ? -7.697 9.954 -0.116 1.00 90.19 110 CYS A N 1
ATOM 837 C CA . CYS A 1 110 ? -8.153 9.176 1.041 1.00 90.19 110 CYS A CA 1
ATOM 838 C C . CYS A 1 110 ? -9.332 9.831 1.782 1.00 90.19 110 CYS A C 1
ATOM 840 O O . CYS A 1 110 ? -9.416 9.803 3.010 1.00 90.19 110 CYS A O 1
ATOM 842 N N . ASP A 1 111 ? -10.271 10.386 1.009 1.00 91.94 111 ASP A N 1
ATOM 843 C CA . ASP A 1 111 ? -11.372 11.235 1.484 1.00 91.94 111 ASP A CA 1
ATOM 844 C C . ASP A 1 111 ? -12.259 10.586 2.545 1.00 91.94 111 ASP A C 1
ATOM 846 O O . ASP A 1 111 ? -12.784 11.276 3.416 1.00 91.94 111 ASP A O 1
ATOM 850 N N . ALA A 1 112 ? -12.407 9.261 2.508 1.00 94.75 112 ALA A N 1
ATOM 851 C CA . ALA A 1 112 ? -13.217 8.535 3.480 1.00 94.75 112 ALA A CA 1
ATOM 852 C C . ALA A 1 112 ? -12.654 8.618 4.914 1.00 94.75 112 ALA A C 1
ATOM 854 O O . ALA A 1 112 ? -13.417 8.538 5.875 1.00 94.75 112 ALA A O 1
ATOM 855 N N . PHE A 1 113 ? -11.343 8.838 5.077 1.00 97.31 113 PHE A N 1
ATOM 856 C CA . PHE A 1 113 ? -10.723 9.064 6.386 1.00 97.31 113 PHE A CA 1
ATOM 857 C C . PHE A 1 113 ? -10.908 10.505 6.888 1.00 97.31 113 PHE A C 1
ATOM 859 O O . PHE A 1 113 ? -11.006 10.721 8.095 1.00 97.31 113 PHE A O 1
ATOM 866 N N . THR A 1 114 ? -10.987 11.494 5.993 1.00 94.50 114 THR A N 1
ATOM 867 C CA . THR A 1 114 ? -11.065 12.924 6.336 1.00 94.50 114 THR A CA 1
ATOM 868 C C . THR A 1 114 ? -12.115 13.264 7.405 1.00 94.50 114 THR A C 1
ATOM 870 O O . THR A 1 114 ? -11.739 13.896 8.396 1.00 94.50 114 THR A O 1
ATOM 873 N N . PRO A 1 115 ? -13.392 12.832 7.310 1.00 95.81 115 PRO A N 1
ATOM 874 C CA . PRO A 1 115 ? -14.390 13.138 8.341 1.00 95.81 115 PRO A CA 1
ATOM 875 C C . PRO A 1 115 ? -14.120 12.448 9.691 1.00 95.81 115 PRO A C 1
ATOM 877 O O . PRO A 1 115 ? -14.688 12.848 10.704 1.00 95.81 115 PRO A O 1
ATOM 880 N N . LEU A 1 116 ? -13.251 11.434 9.729 1.00 97.25 116 LEU A N 1
ATOM 881 C CA . LEU A 1 116 ? -12.910 10.652 10.923 1.00 97.25 116 LEU A CA 1
ATOM 882 C C . LEU A 1 116 ? -11.629 11.151 11.611 1.00 97.25 116 LEU A C 1
ATOM 884 O O . LEU A 1 116 ? -11.349 10.778 12.751 1.00 97.25 116 LEU A O 1
ATOM 888 N N . ALA A 1 117 ? -10.850 12.014 10.950 1.00 96.00 117 ALA A N 1
ATOM 889 C CA . ALA A 1 117 ? -9.518 12.427 11.393 1.00 96.00 117 ALA A CA 1
ATOM 890 C C . ALA A 1 117 ? -9.500 13.113 12.775 1.00 96.00 117 ALA A C 1
ATOM 892 O O . ALA A 1 117 ? -8.528 12.971 13.526 1.00 96.00 117 ALA A O 1
ATOM 893 N N . ALA A 1 118 ? -10.574 13.831 13.124 1.00 95.06 118 ALA A N 1
ATOM 894 C CA . ALA A 1 118 ? -10.724 14.495 14.421 1.00 95.06 118 ALA A CA 1
ATOM 895 C C . ALA A 1 118 ? -10.877 13.498 15.585 1.00 95.06 118 ALA A C 1
ATOM 897 O O . ALA A 1 118 ? -10.423 13.773 16.692 1.00 95.06 118 ALA A O 1
ATOM 898 N N . SER A 1 119 ? -11.472 12.332 15.326 1.00 95.56 119 SER A N 1
ATOM 899 C CA . SER A 1 119 ? -11.656 11.255 16.308 1.00 95.56 119 SER A CA 1
ATOM 900 C C . SER A 1 119 ? -10.535 10.210 16.277 1.00 95.56 119 SER A C 1
ATOM 902 O O . SER A 1 119 ? -10.491 9.327 17.129 1.00 95.56 119 SER A O 1
ATOM 904 N N . ALA A 1 120 ? -9.630 10.293 15.300 1.00 97.00 120 ALA A N 1
ATOM 905 C CA . ALA A 1 120 ? -8.486 9.402 15.168 1.00 97.00 120 ALA A CA 1
ATOM 906 C C . ALA A 1 120 ? -7.374 9.750 16.180 1.00 97.00 120 ALA A C 1
ATOM 908 O O . ALA A 1 120 ? -7.313 10.871 16.697 1.00 97.00 120 ALA A O 1
ATOM 909 N N . THR A 1 121 ? -6.451 8.825 16.463 1.00 97.56 121 THR A N 1
ATOM 910 C CA . THR A 1 121 ? -5.283 9.157 17.297 1.00 97.56 121 THR A CA 1
ATOM 911 C C . THR A 1 121 ? -4.197 9.851 16.466 1.00 97.56 121 THR A C 1
ATOM 913 O O . THR A 1 121 ? -4.307 9.998 15.244 1.00 97.56 121 THR A O 1
ATOM 916 N N . ALA A 1 122 ? -3.123 10.299 17.123 1.00 96.81 122 ALA A N 1
ATOM 917 C CA . ALA A 1 122 ? -1.958 10.835 16.423 1.00 96.81 122 ALA A CA 1
ATOM 918 C C . ALA A 1 122 ? -1.344 9.809 15.453 1.00 96.81 122 ALA A C 1
ATOM 920 O O . ALA A 1 122 ? -0.942 10.190 14.357 1.00 96.81 122 ALA A O 1
ATOM 921 N N . ALA A 1 123 ? -1.351 8.517 15.805 1.00 97.38 123 ALA A N 1
ATOM 922 C CA . ALA A 1 123 ? -0.800 7.460 14.962 1.00 97.38 123 ALA A CA 1
ATOM 923 C C . ALA A 1 123 ? -1.549 7.342 13.624 1.00 97.38 123 ALA A C 1
ATOM 925 O O . ALA A 1 123 ? -0.921 7.350 12.568 1.00 97.38 123 ALA A O 1
ATOM 926 N N . GLU A 1 124 ? -2.886 7.313 13.641 1.00 98.19 124 GLU A N 1
ATOM 927 C CA . GLU A 1 124 ? -3.688 7.256 12.413 1.00 98.19 124 GLU A CA 1
ATOM 928 C C . GLU A 1 124 ? -3.530 8.519 11.554 1.00 98.19 124 GLU A C 1
ATOM 930 O O . GLU A 1 124 ? -3.388 8.408 10.338 1.00 98.19 124 GLU A O 1
ATOM 935 N N . ARG A 1 125 ? -3.495 9.716 12.159 1.00 97.69 125 ARG A N 1
ATOM 936 C CA . ARG A 1 125 ? -3.252 10.962 11.406 1.00 97.69 125 ARG A CA 1
ATOM 937 C C . ARG A 1 125 ? -1.863 10.992 10.768 1.00 97.69 125 ARG A C 1
ATOM 939 O O . ARG A 1 125 ? -1.737 11.382 9.609 1.00 97.69 125 ARG A O 1
ATOM 946 N N . ASN A 1 126 ? -0.838 10.549 11.495 1.00 98.00 126 ASN A N 1
ATOM 947 C CA . ASN A 1 126 ? 0.525 10.455 10.976 1.00 98.00 126 ASN A CA 1
ATOM 948 C C . ASN A 1 126 ? 0.621 9.419 9.855 1.00 98.00 126 ASN A C 1
ATOM 950 O O . ASN A 1 126 ? 1.282 9.667 8.849 1.00 98.00 126 ASN A O 1
ATOM 954 N N . TYR A 1 127 ? -0.090 8.297 9.977 1.00 98.38 127 TYR A N 1
ATOM 955 C CA . TYR A 1 127 ? -0.157 7.306 8.912 1.00 98.38 127 TYR A CA 1
ATOM 956 C C . TYR A 1 127 ? -0.885 7.837 7.669 1.00 98.38 127 TYR A C 1
ATOM 958 O O . TYR A 1 127 ? -0.398 7.646 6.558 1.00 98.38 127 TYR A O 1
ATOM 966 N N . ALA A 1 128 ? -1.980 8.586 7.830 1.00 97.75 128 ALA A N 1
ATOM 967 C CA . ALA A 1 128 ? -2.656 9.259 6.718 1.00 97.75 128 ALA A CA 1
ATOM 968 C C . ALA A 1 128 ? -1.716 10.231 5.982 1.00 97.75 128 ALA A C 1
ATOM 970 O O . ALA A 1 128 ? -1.599 10.189 4.758 1.00 97.75 128 ALA A O 1
ATOM 971 N N . ALA A 1 129 ? -0.993 11.068 6.733 1.00 96.75 129 ALA A N 1
ATOM 972 C CA . ALA A 1 129 ? -0.002 11.991 6.188 1.00 96.75 129 ALA A CA 1
ATOM 973 C C . ALA A 1 129 ? 1.142 11.252 5.467 1.00 96.75 129 ALA A C 1
ATOM 975 O O . ALA A 1 129 ? 1.537 11.642 4.367 1.00 96.75 129 ALA A O 1
ATOM 976 N N . TYR A 1 130 ? 1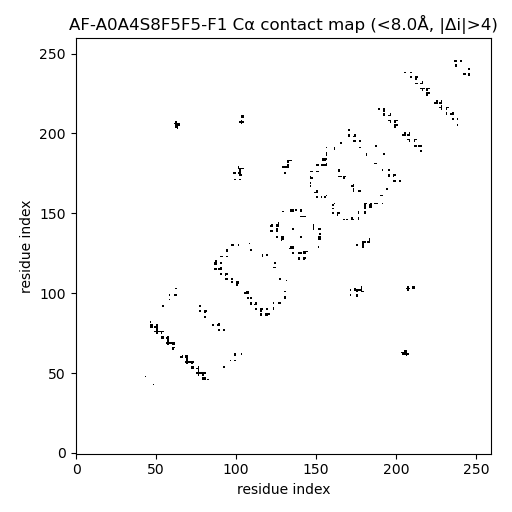.624 10.147 6.042 1.00 97.94 130 TYR A N 1
ATOM 977 C CA . TYR A 1 130 ? 2.624 9.274 5.428 1.00 97.94 130 TYR A CA 1
ATOM 978 C C . TYR A 1 130 ? 2.158 8.697 4.082 1.00 97.94 130 TYR A C 1
ATOM 980 O O . TYR A 1 130 ? 2.893 8.777 3.097 1.00 97.94 130 TYR A O 1
ATOM 988 N N . LEU A 1 131 ? 0.928 8.173 4.011 1.00 97.50 131 LEU A N 1
ATOM 989 C CA . LEU A 1 131 ? 0.335 7.638 2.777 1.00 97.50 131 LEU A CA 1
ATOM 990 C C . LEU A 1 131 ? 0.180 8.714 1.690 1.00 97.50 131 LEU A C 1
ATOM 992 O O . LEU A 1 131 ? 0.321 8.427 0.499 1.00 97.50 131 LEU A O 1
ATOM 996 N N . GLN A 1 132 ? -0.022 9.971 2.094 1.00 95.25 132 GLN A N 1
ATOM 997 C CA . GLN A 1 132 ? -0.028 11.122 1.188 1.00 95.25 132 GLN A CA 1
ATOM 998 C C . GLN A 1 132 ? 1.373 11.586 0.755 1.00 95.25 132 GLN A C 1
ATOM 1000 O O . GLN A 1 132 ? 1.500 12.541 -0.012 1.00 95.25 132 GLN A O 1
ATOM 1005 N N . GLY A 1 133 ? 2.434 10.910 1.201 1.00 94.06 133 GLY A N 1
ATOM 1006 C CA . GLY A 1 133 ? 3.810 11.286 0.899 1.00 94.06 133 GLY A CA 1
ATOM 1007 C C . GL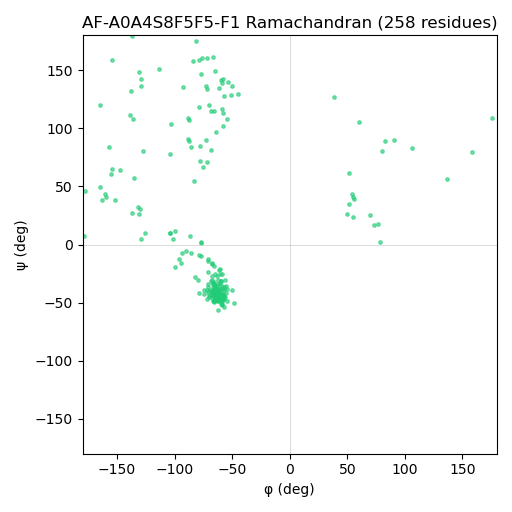Y A 1 133 ? 4.239 12.578 1.595 1.00 94.06 133 GLY A C 1
ATOM 1008 O O . GLY A 1 133 ? 5.123 13.266 1.096 1.00 94.06 133 GLY A O 1
ATOM 1009 N N . LEU A 1 134 ? 3.630 12.940 2.726 1.00 94.38 134 LEU A N 1
ATOM 1010 C CA . LEU A 1 134 ? 4.083 14.087 3.508 1.00 94.38 134 LEU A CA 1
ATOM 1011 C C . LEU A 1 134 ? 5.340 13.728 4.311 1.00 94.38 134 LEU A C 1
ATOM 1013 O O . LEU A 1 134 ? 5.522 12.592 4.764 1.00 94.38 134 LEU A O 1
ATOM 1017 N N . SER A 1 135 ? 6.218 14.713 4.492 1.00 92.69 135 SER A N 1
ATOM 1018 C CA . SER A 1 135 ? 7.357 14.604 5.404 1.00 92.69 135 SER A CA 1
ATOM 1019 C C . SER A 1 135 ? 6.867 14.647 6.849 1.00 92.69 135 SER A C 1
ATOM 1021 O O . SER A 1 135 ? 6.062 15.502 7.212 1.00 92.69 135 SER A O 1
ATOM 1023 N N . LEU A 1 136 ? 7.373 13.735 7.676 1.00 96.31 136 LEU A N 1
ATOM 1024 C CA . LEU A 1 136 ? 7.011 13.613 9.087 1.00 96.31 136 LEU A CA 1
ATOM 1025 C C . LEU A 1 136 ? 8.200 13.949 9.984 1.00 96.31 136 LEU A C 1
ATOM 1027 O O . LEU A 1 136 ? 9.346 13.691 9.607 1.00 96.31 136 LEU A O 1
ATOM 1031 N N . THR A 1 137 ? 7.928 14.460 11.187 1.00 96.38 137 THR A N 1
ATOM 1032 C CA . THR A 1 137 ? 8.954 14.599 12.232 1.00 96.38 137 THR A CA 1
ATOM 1033 C C . THR A 1 137 ? 9.431 13.226 12.703 1.00 96.38 137 THR A C 1
ATOM 1035 O O . THR A 1 137 ? 8.741 12.223 12.506 1.00 96.38 137 THR A O 1
ATOM 1038 N N . ALA A 1 138 ? 10.598 13.160 13.346 1.00 94.94 138 ALA A N 1
ATOM 1039 C CA . ALA A 1 138 ? 11.133 11.898 13.856 1.00 94.94 138 ALA A CA 1
ATOM 1040 C C . ALA A 1 138 ? 10.166 11.222 14.846 1.00 94.94 138 ALA A C 1
ATOM 1042 O O . ALA A 1 138 ? 9.976 10.010 14.791 1.00 94.94 138 ALA A O 1
ATOM 1043 N N . GLU A 1 139 ? 9.485 11.996 15.693 1.00 96.12 139 GLU A N 1
ATOM 1044 C CA . GLU A 1 139 ? 8.505 11.494 16.663 1.00 96.12 139 GLU A CA 1
ATOM 1045 C C . GLU A 1 139 ? 7.278 10.900 15.963 1.00 96.12 139 GLU A C 1
ATOM 1047 O O . GLU A 1 139 ? 6.816 9.818 16.324 1.00 96.12 139 GLU A O 1
ATOM 1052 N N . ALA A 1 140 ? 6.773 11.573 14.923 1.00 97.00 140 ALA A N 1
ATOM 1053 C CA . ALA A 1 140 ? 5.651 11.083 14.129 1.00 97.00 140 ALA A CA 1
ATOM 1054 C C . ALA A 1 140 ? 6.002 9.794 13.366 1.00 97.00 140 ALA A C 1
ATOM 1056 O O . ALA A 1 140 ? 5.162 8.901 13.249 1.00 97.00 140 ALA A O 1
ATOM 1057 N N . GLN A 1 141 ? 7.248 9.658 12.898 1.00 96.94 141 GLN A N 1
ATOM 1058 C CA . GLN A 1 141 ? 7.730 8.443 12.233 1.00 96.94 141 GLN A CA 1
ATOM 1059 C C . GLN A 1 141 ? 7.690 7.224 13.164 1.00 96.94 141 GLN A C 1
ATOM 1061 O O . GLN A 1 141 ? 7.300 6.146 12.722 1.00 96.94 141 GLN A O 1
ATOM 1066 N N . GLN A 1 142 ? 8.013 7.387 14.452 1.00 96.56 142 GLN A N 1
ATOM 1067 C CA . GLN A 1 142 ? 7.978 6.290 15.435 1.00 96.56 142 GLN A CA 1
ATOM 1068 C C . GLN A 1 142 ? 6.558 5.777 15.730 1.00 96.56 142 GLN A C 1
ATOM 1070 O O . GLN A 1 142 ? 6.394 4.683 16.265 1.00 96.56 142 GLN A O 1
ATOM 1075 N N . GLN A 1 143 ? 5.522 6.541 15.372 1.00 97.00 143 GLN A N 1
ATOM 1076 C CA . GLN A 1 143 ? 4.119 6.147 15.546 1.00 97.00 143 GLN A CA 1
ATOM 1077 C C . GLN A 1 143 ? 3.541 5.396 14.340 1.00 97.00 143 GLN A C 1
ATOM 1079 O O . GLN A 1 143 ? 2.403 4.928 14.398 1.00 97.00 143 GLN A O 1
ATOM 1084 N N . LEU A 1 144 ? 4.294 5.285 13.243 1.00 98.25 144 LEU A N 1
ATOM 1085 C CA . LEU A 1 144 ? 3.862 4.537 12.066 1.00 98.25 144 LEU A CA 1
ATOM 1086 C C . LEU A 1 144 ? 3.894 3.024 12.321 1.00 98.25 144 LEU A C 1
ATOM 1088 O O . LEU A 1 144 ? 4.636 2.564 13.198 1.00 98.25 144 LEU A O 1
ATOM 1092 N N . PRO A 1 145 ? 3.163 2.225 11.514 1.00 97.50 145 PRO A N 1
ATOM 1093 C CA . PRO A 1 145 ? 3.326 0.778 11.517 1.00 97.50 145 PRO A CA 1
ATOM 1094 C C . PRO A 1 145 ? 4.811 0.400 11.375 1.00 97.50 145 PRO A C 1
ATOM 1096 O O . PRO A 1 145 ? 5.484 0.986 10.522 1.00 97.50 145 PRO A O 1
ATOM 1099 N N . PRO A 1 146 ? 5.332 -0.578 12.145 1.00 96.56 146 PRO A N 1
ATOM 1100 C CA . PRO A 1 146 ? 6.770 -0.863 12.223 1.00 96.56 146 PRO A CA 1
ATOM 1101 C C . PRO A 1 146 ? 7.471 -1.017 10.868 1.00 96.56 146 PRO A C 1
ATOM 1103 O O . PRO A 1 146 ? 8.565 -0.500 10.666 1.00 96.56 146 PRO A O 1
ATOM 1106 N N . ALA A 1 147 ? 6.804 -1.653 9.900 1.00 96.75 147 ALA A N 1
ATOM 1107 C CA . ALA A 1 147 ? 7.324 -1.845 8.547 1.00 96.75 147 ALA A CA 1
ATOM 1108 C C . ALA A 1 147 ? 7.595 -0.536 7.776 1.00 96.75 147 ALA A C 1
ATOM 1110 O O . ALA A 1 147 ? 8.376 -0.535 6.831 1.00 96.75 147 ALA A O 1
ATOM 1111 N N . GLN A 1 148 ? 6.954 0.569 8.162 1.00 98.12 148 GLN A N 1
ATOM 1112 C CA . GLN A 1 148 ? 7.012 1.854 7.461 1.00 98.12 148 GLN A CA 1
ATOM 1113 C C . GLN A 1 148 ? 7.993 2.840 8.108 1.00 98.12 148 GLN A C 1
ATOM 1115 O O . GLN A 1 148 ? 8.440 3.781 7.454 1.00 98.12 148 GLN A O 1
ATOM 1120 N N . GLN A 1 149 ? 8.361 2.622 9.376 1.00 97.25 149 GLN A N 1
ATOM 1121 C CA . GLN A 1 149 ? 9.142 3.570 10.181 1.00 97.25 149 GLN A CA 1
ATOM 1122 C C . GLN A 1 149 ? 10.497 3.900 9.542 1.00 97.25 149 GLN A C 1
ATOM 1124 O O . GLN A 1 149 ? 10.831 5.069 9.367 1.00 97.25 149 GLN A O 1
ATOM 1129 N N . ALA A 1 150 ? 11.249 2.875 9.124 1.00 93.56 150 ALA A N 1
ATOM 1130 C CA . ALA A 1 150 ? 12.588 3.045 8.555 1.00 93.56 150 ALA A CA 1
ATOM 1131 C C . ALA A 1 150 ? 12.581 3.793 7.211 1.00 93.56 150 ALA A C 1
ATOM 1133 O O . ALA A 1 150 ? 13.510 4.535 6.903 1.00 93.56 150 ALA A O 1
ATOM 1134 N N . ILE A 1 151 ? 11.521 3.626 6.416 1.00 96.81 151 ILE A N 1
ATOM 1135 C CA . ILE A 1 151 ? 11.375 4.316 5.132 1.00 96.81 151 ILE A CA 1
ATOM 1136 C C . ILE A 1 151 ? 10.843 5.729 5.331 1.00 96.81 151 ILE A C 1
ATOM 1138 O O . ILE A 1 151 ? 11.151 6.606 4.530 1.00 96.81 151 ILE A O 1
ATOM 1142 N N . ALA A 1 152 ? 10.077 6.001 6.386 1.00 96.25 152 ALA A N 1
ATOM 1143 C CA . ALA A 1 152 ? 9.376 7.266 6.567 1.00 96.25 152 ALA A CA 1
ATOM 1144 C C . ALA A 1 152 ? 10.281 8.511 6.631 1.00 96.25 152 ALA A C 1
ATOM 1146 O O . ALA A 1 152 ? 9.818 9.581 6.242 1.00 96.25 152 ALA A O 1
ATOM 1147 N N . GLY A 1 153 ? 11.549 8.375 7.028 1.00 92.06 153 GLY A N 1
ATOM 1148 C CA . GLY A 1 153 ? 12.533 9.466 7.008 1.00 92.06 153 GLY A CA 1
ATOM 1149 C C . GLY A 1 153 ? 13.274 9.659 5.678 1.00 92.06 153 GLY A C 1
ATOM 1150 O O . GLY A 1 153 ? 14.010 10.632 5.531 1.00 92.06 153 GLY A O 1
ATOM 1151 N N . LEU A 1 154 ? 13.102 8.759 4.706 1.00 94.69 154 LEU A N 1
ATOM 1152 C CA . LEU A 1 154 ? 13.839 8.781 3.442 1.00 94.69 154 LEU A CA 1
ATOM 1153 C C . LEU A 1 154 ? 13.075 9.543 2.350 1.00 94.69 154 LEU A C 1
ATOM 1155 O O . LEU A 1 154 ? 11.877 9.331 2.135 1.00 94.69 154 LEU A O 1
ATOM 1159 N N . ASN A 1 155 ? 13.795 10.393 1.618 1.00 94.44 155 ASN A N 1
ATOM 1160 C CA . ASN A 1 155 ? 13.294 11.189 0.490 1.00 94.44 155 ASN A CA 1
ATOM 1161 C C . ASN A 1 155 ? 14.118 11.000 -0.797 1.00 94.44 155 ASN A C 1
ATOM 1163 O O . ASN A 1 155 ? 13.951 11.747 -1.759 1.00 94.44 155 ASN A O 1
ATOM 1167 N N . ARG A 1 156 ? 15.026 10.020 -0.809 1.00 95.94 156 ARG A N 1
ATOM 1168 C CA . ARG A 1 156 ? 15.898 9.686 -1.936 1.00 95.94 156 ARG A CA 1
ATOM 1169 C C . ARG A 1 156 ? 15.854 8.192 -2.202 1.00 95.94 156 ARG A C 1
ATOM 1171 O O . ARG A 1 156 ? 15.674 7.403 -1.278 1.00 95.94 156 ARG A O 1
ATOM 1178 N N . ILE A 1 157 ? 16.022 7.840 -3.471 1.00 97.75 157 ILE A N 1
ATOM 1179 C CA . ILE A 1 157 ? 16.126 6.456 -3.923 1.00 97.75 157 ILE A CA 1
ATOM 1180 C C . ILE A 1 157 ? 17.604 6.181 -4.197 1.00 97.75 157 ILE A C 1
ATOM 1182 O O . ILE A 1 157 ? 18.162 6.644 -5.187 1.00 97.75 157 ILE A O 1
ATOM 1186 N N . ASP A 1 158 ? 18.228 5.46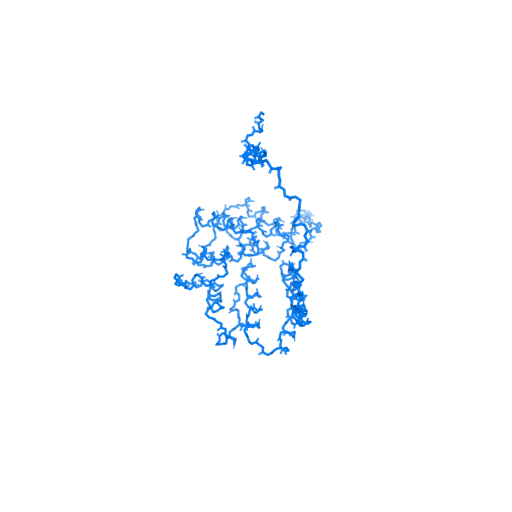2 -3.276 1.00 97.06 158 ASP A N 1
ATOM 1187 C CA . ASP A 1 158 ? 19.614 5.001 -3.316 1.00 97.06 158 ASP A CA 1
ATOM 1188 C C . ASP A 1 158 ? 19.722 3.540 -2.835 1.00 97.06 158 ASP A C 1
ATOM 1190 O O . ASP A 1 158 ? 18.730 2.914 -2.444 1.00 97.06 158 ASP A O 1
ATOM 1194 N N . ALA A 1 159 ? 20.937 2.986 -2.839 1.00 96.81 159 ALA A N 1
ATOM 1195 C CA . ALA A 1 159 ? 21.182 1.604 -2.428 1.00 96.81 159 ALA A CA 1
ATOM 1196 C C . ALA A 1 159 ? 20.707 1.300 -0.992 1.00 96.81 159 ALA A C 1
ATOM 1198 O O . ALA A 1 159 ? 20.185 0.215 -0.735 1.00 96.81 159 ALA A O 1
ATOM 1199 N N . GLN A 1 160 ? 20.835 2.252 -0.062 1.00 96.50 160 GLN A N 1
ATOM 1200 C CA . GLN A 1 160 ? 20.413 2.066 1.328 1.00 96.50 160 GLN A CA 1
ATOM 1201 C C . GLN A 1 160 ? 18.885 2.020 1.443 1.00 96.50 160 GLN A C 1
ATOM 1203 O O . GLN A 1 160 ? 18.336 1.157 2.138 1.00 96.50 160 GLN A O 1
ATOM 1208 N N . SER A 1 161 ? 18.185 2.915 0.745 1.00 97.69 161 SER A N 1
ATOM 1209 C CA . SER A 1 161 ? 16.722 2.922 0.705 1.00 97.69 161 SER A CA 1
ATOM 1210 C C . SER A 1 161 ? 16.169 1.628 0.091 1.00 97.69 161 SER A C 1
ATOM 1212 O O . SER A 1 161 ? 15.248 1.031 0.650 1.00 97.69 161 SER A O 1
ATOM 1214 N N . LEU A 1 162 ? 16.787 1.121 -0.984 1.00 98.38 162 LEU A N 1
ATOM 1215 C CA . LEU A 1 162 ? 16.411 -0.143 -1.625 1.00 98.38 162 LEU A CA 1
ATOM 1216 C C . LEU A 1 162 ? 16.643 -1.339 -0.695 1.00 98.38 162 LEU A C 1
ATOM 1218 O O . LEU A 1 162 ? 15.753 -2.178 -0.550 1.00 98.38 162 LEU A O 1
ATOM 1222 N N . GLN A 1 163 ? 17.786 -1.387 -0.004 1.00 97.75 163 GLN A N 1
ATOM 1223 C CA . GLN A 1 163 ? 18.072 -2.425 0.990 1.00 97.75 163 GLN A CA 1
ATOM 1224 C C . GLN A 1 163 ? 17.059 -2.399 2.146 1.00 97.75 163 GLN A C 1
ATOM 1226 O O . GLN A 1 163 ? 16.609 -3.447 2.618 1.00 97.75 163 GLN A O 1
ATOM 1231 N N . THR A 1 164 ? 16.663 -1.200 2.581 1.00 97.94 164 THR A N 1
ATOM 1232 C CA . THR A 1 164 ? 15.646 -1.022 3.625 1.00 97.94 164 THR A CA 1
ATOM 1233 C C . THR A 1 164 ? 14.293 -1.553 3.152 1.00 97.94 164 THR A C 1
ATOM 1235 O O . THR A 1 164 ? 13.670 -2.341 3.863 1.00 97.94 164 THR A O 1
ATOM 1238 N N . LEU A 1 165 ? 13.871 -1.223 1.927 1.00 98.50 165 LEU A N 1
ATOM 1239 C CA . LEU A 1 165 ? 12.636 -1.750 1.337 1.00 98.50 165 LEU A CA 1
ATOM 1240 C C . LEU A 1 165 ? 12.656 -3.283 1.222 1.00 98.50 165 LEU A C 1
ATOM 1242 O O . LEU A 1 165 ? 11.687 -3.944 1.592 1.00 98.50 165 LEU A O 1
ATOM 1246 N N . GLN A 1 166 ? 13.767 -3.872 0.773 1.00 98.00 166 GLN A N 1
ATOM 1247 C CA . GLN A 1 166 ? 13.926 -5.329 0.671 1.00 98.00 166 GLN A CA 1
ATOM 1248 C C . GLN A 1 166 ? 13.854 -6.041 2.032 1.00 98.00 166 GLN A C 1
ATOM 1250 O O . GLN A 1 166 ? 13.454 -7.207 2.102 1.00 98.00 166 GLN A O 1
ATOM 1255 N N . SER A 1 167 ? 14.212 -5.355 3.124 1.00 97.69 167 SER A N 1
ATOM 1256 C CA . SER A 1 167 ? 14.129 -5.911 4.479 1.00 97.69 167 SER A CA 1
ATOM 1257 C C . SER A 1 167 ? 12.686 -6.071 4.981 1.00 97.69 167 SER A C 1
ATOM 1259 O O . SER A 1 167 ? 12.426 -6.944 5.816 1.00 97.69 167 SER A O 1
ATOM 1261 N N . ILE A 1 168 ? 11.736 -5.303 4.428 1.00 98.31 168 ILE A N 1
ATOM 1262 C CA . ILE A 1 168 ? 10.309 -5.388 4.760 1.00 98.31 168 ILE A CA 1
ATOM 1263 C C . ILE A 1 168 ? 9.763 -6.724 4.248 1.00 98.31 168 ILE A C 1
ATOM 1265 O O . ILE A 1 168 ? 9.753 -6.982 3.043 1.00 98.31 168 ILE A O 1
ATOM 1269 N N . LYS A 1 169 ? 9.336 -7.598 5.166 1.00 97.12 169 LYS A N 1
ATOM 1270 C CA . LYS A 1 169 ? 8.917 -8.975 4.850 1.00 97.12 169 LYS A CA 1
ATOM 1271 C C . LYS A 1 169 ? 7.512 -9.069 4.276 1.00 97.12 169 LYS A C 1
ATOM 1273 O O . LYS A 1 169 ? 7.307 -9.830 3.339 1.00 97.12 169 LYS A O 1
ATOM 1278 N N . ASP A 1 170 ? 6.576 -8.306 4.829 1.00 98.31 170 ASP A N 1
ATOM 1279 C CA . ASP A 1 170 ? 5.201 -8.278 4.340 1.00 98.31 170 ASP A CA 1
ATOM 1280 C C . ASP A 1 170 ? 5.141 -7.585 2.960 1.00 98.31 170 ASP A C 1
ATOM 1282 O O . ASP A 1 170 ? 5.538 -6.418 2.855 1.00 98.31 170 ASP A O 1
ATOM 1286 N N . PRO A 1 171 ? 4.684 -8.268 1.892 1.00 98.56 171 PRO A N 1
ATOM 1287 C CA . PRO A 1 171 ? 4.732 -7.733 0.532 1.00 98.56 171 PRO A CA 1
ATOM 1288 C C . PRO A 1 171 ? 3.840 -6.503 0.341 1.00 98.56 171 PRO A C 1
ATOM 1290 O O . PRO A 1 171 ? 4.230 -5.584 -0.380 1.00 98.56 171 PRO A O 1
ATOM 1293 N N . LEU A 1 172 ? 2.684 -6.432 1.014 1.00 98.69 172 LEU A N 1
ATOM 1294 C CA . LEU A 1 172 ? 1.817 -5.254 0.931 1.00 98.69 172 LEU A CA 1
ATOM 1295 C C . LEU A 1 172 ? 2.504 -4.049 1.578 1.00 98.69 172 LEU A C 1
ATOM 1297 O O . LEU A 1 172 ? 2.614 -2.991 0.961 1.00 98.69 172 LEU A O 1
ATOM 1301 N N . SER A 1 173 ? 3.031 -4.225 2.789 1.00 98.62 173 SER A N 1
ATOM 1302 C CA . SER A 1 173 ? 3.797 -3.196 3.490 1.00 98.62 173 SER A CA 1
ATOM 1303 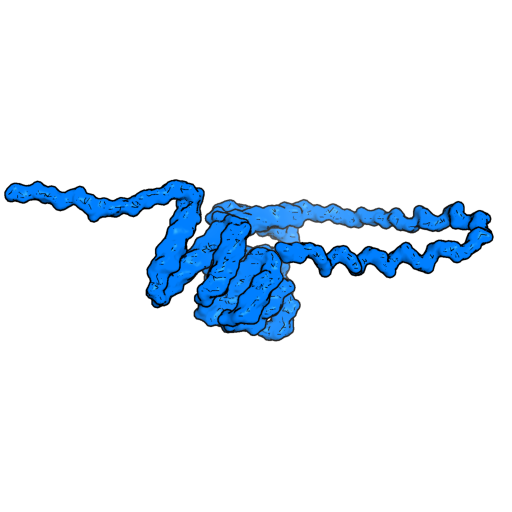C C . SER A 1 173 ? 4.995 -2.724 2.675 1.00 98.62 173 SER A C 1
ATOM 1305 O O . SER A 1 173 ? 5.270 -1.524 2.658 1.00 98.62 173 SER A O 1
ATOM 1307 N N . ARG A 1 174 ? 5.684 -3.634 1.975 1.00 98.81 174 ARG A N 1
ATOM 1308 C CA . ARG A 1 174 ? 6.781 -3.274 1.074 1.00 98.81 174 ARG A CA 1
ATOM 1309 C C . ARG A 1 174 ? 6.286 -2.403 -0.079 1.00 98.81 174 ARG A C 1
ATOM 1311 O O . ARG A 1 174 ? 6.879 -1.358 -0.304 1.00 98.81 174 ARG A O 1
ATOM 1318 N N . LEU A 1 175 ? 5.194 -2.767 -0.758 1.00 98.88 175 LEU A N 1
ATOM 1319 C CA . LEU A 1 175 ? 4.635 -1.949 -1.845 1.00 98.88 175 LEU A CA 1
ATOM 1320 C C . LEU A 1 175 ? 4.181 -0.563 -1.370 1.00 98.88 175 LEU A C 1
ATOM 1322 O O . LEU A 1 175 ? 4.447 0.422 -2.057 1.00 98.88 175 LEU A O 1
ATOM 1326 N N . VAL A 1 176 ? 3.557 -0.463 -0.191 1.00 98.75 176 VAL A N 1
ATOM 1327 C CA . VAL A 1 176 ? 3.202 0.831 0.421 1.00 98.75 176 VAL A CA 1
ATOM 1328 C C . VAL A 1 176 ? 4.456 1.676 0.658 1.00 98.75 176 VAL A C 1
ATOM 1330 O O . VAL A 1 176 ? 4.495 2.851 0.284 1.00 98.75 176 VAL A O 1
ATOM 1333 N N . ALA A 1 177 ? 5.508 1.079 1.219 1.00 98.75 177 ALA A N 1
ATOM 1334 C CA . ALA A 1 177 ? 6.770 1.763 1.472 1.00 98.75 177 ALA A CA 1
ATOM 1335 C C . ALA A 1 177 ? 7.458 2.212 0.172 1.00 98.75 177 ALA A C 1
ATOM 1337 O O . ALA A 1 177 ? 7.948 3.337 0.071 1.00 98.75 177 ALA A O 1
ATOM 1338 N N . THR A 1 178 ? 7.458 1.355 -0.850 1.00 98.81 178 THR A N 1
ATOM 1339 C CA . THR A 1 178 ? 8.021 1.644 -2.172 1.00 98.81 178 THR A CA 1
ATOM 1340 C C . THR A 1 178 ? 7.276 2.793 -2.854 1.00 98.81 178 THR A C 1
ATOM 1342 O O . THR A 1 178 ? 7.907 3.728 -3.351 1.00 98.81 178 THR A O 1
ATOM 1345 N N . ALA A 1 179 ? 5.941 2.772 -2.830 1.00 98.50 179 ALA A N 1
ATOM 1346 C CA . ALA A 1 179 ? 5.105 3.809 -3.425 1.00 98.50 179 ALA A CA 1
ATOM 1347 C C . ALA A 1 179 ? 5.263 5.162 -2.711 1.00 98.50 179 ALA A C 1
ATOM 1349 O O . ALA A 1 179 ? 5.477 6.185 -3.360 1.00 98.50 179 ALA A O 1
ATOM 1350 N N . THR A 1 180 ? 5.210 5.187 -1.376 1.00 98.12 180 THR A N 1
ATOM 1351 C CA . THR A 1 180 ? 5.381 6.427 -0.592 1.00 98.12 180 THR A CA 1
ATOM 1352 C C . THR A 1 180 ? 6.783 7.025 -0.727 1.00 98.12 180 THR A C 1
ATOM 1354 O O . THR A 1 180 ? 6.913 8.249 -0.822 1.00 98.12 180 THR A O 1
ATOM 1357 N N . LEU A 1 181 ? 7.834 6.194 -0.800 1.00 98.12 181 LEU A N 1
ATOM 1358 C CA . LEU A 1 181 ? 9.187 6.663 -1.105 1.00 98.12 181 LEU A CA 1
ATOM 1359 C C . LEU A 1 181 ? 9.244 7.306 -2.493 1.00 98.12 181 LEU A C 1
ATOM 1361 O O . LEU A 1 181 ? 9.747 8.423 -2.610 1.00 98.12 181 LEU A O 1
ATOM 1365 N N . SER A 1 182 ? 8.694 6.643 -3.517 1.00 97.69 182 SER A N 1
ATOM 1366 C CA . SER A 1 182 ? 8.639 7.196 -4.875 1.00 97.69 182 SER A CA 1
ATOM 1367 C C . SER A 1 182 ? 7.902 8.535 -4.918 1.00 97.69 182 SER A C 1
ATOM 1369 O O . SER A 1 182 ? 8.413 9.502 -5.485 1.00 97.69 182 SER A O 1
ATOM 1371 N N . ARG A 1 183 ? 6.740 8.620 -4.257 1.00 96.62 183 ARG A N 1
ATOM 1372 C CA . ARG A 1 183 ? 5.933 9.844 -4.182 1.00 96.62 183 ARG A CA 1
ATOM 1373 C C . ARG A 1 183 ? 6.704 11.001 -3.552 1.00 96.62 183 ARG A C 1
ATOM 1375 O O . ARG A 1 183 ? 6.671 12.106 -4.082 1.00 96.62 183 ARG A O 1
ATOM 1382 N N . ARG A 1 184 ? 7.433 10.753 -2.459 1.00 95.94 184 ARG A N 1
ATOM 1383 C CA . ARG A 1 184 ? 8.253 11.779 -1.788 1.00 95.94 184 ARG A CA 1
ATOM 1384 C C . ARG A 1 184 ? 9.482 12.187 -2.577 1.00 95.94 184 ARG A C 1
ATOM 1386 O O . ARG A 1 184 ? 9.801 13.370 -2.620 1.00 95.94 184 ARG A O 1
ATOM 1393 N N . ALA A 1 185 ? 10.157 11.220 -3.191 1.00 95.88 185 ALA A N 1
ATOM 1394 C CA . ALA A 1 185 ? 11.306 11.477 -4.050 1.00 95.88 185 ALA A CA 1
ATOM 1395 C C . ALA A 1 185 ? 10.907 12.139 -5.380 1.00 95.88 185 ALA A C 1
ATOM 1397 O O . ALA A 1 185 ? 11.784 12.620 -6.093 1.00 95.88 185 ALA A O 1
ATOM 1398 N N . GLN A 1 186 ? 9.608 12.137 -5.719 1.00 94.62 186 GLN A N 1
ATOM 1399 C CA . GLN A 1 186 ? 9.061 12.577 -7.008 1.00 94.62 186 GLN A CA 1
ATOM 1400 C C . GLN A 1 186 ? 9.782 11.910 -8.189 1.00 94.62 186 GLN A C 1
ATOM 1402 O O . GLN A 1 186 ? 10.011 12.511 -9.235 1.00 94.62 186 GLN A O 1
ATOM 1407 N N . ASN A 1 187 ? 10.186 10.655 -7.990 1.00 93.75 187 ASN A N 1
ATOM 1408 C CA . ASN A 1 187 ? 10.991 9.891 -8.930 1.00 93.75 187 ASN A CA 1
ATOM 1409 C C . ASN A 1 187 ? 10.750 8.387 -8.731 1.00 93.75 187 ASN A C 1
ATOM 1411 O O . ASN A 1 187 ? 10.328 7.939 -7.663 1.00 93.75 187 ASN A O 1
ATOM 1415 N N . SER A 1 188 ? 11.049 7.600 -9.758 1.00 95.25 188 SER A N 1
ATOM 1416 C CA . SER A 1 188 ? 11.092 6.140 -9.717 1.00 95.25 188 SER A 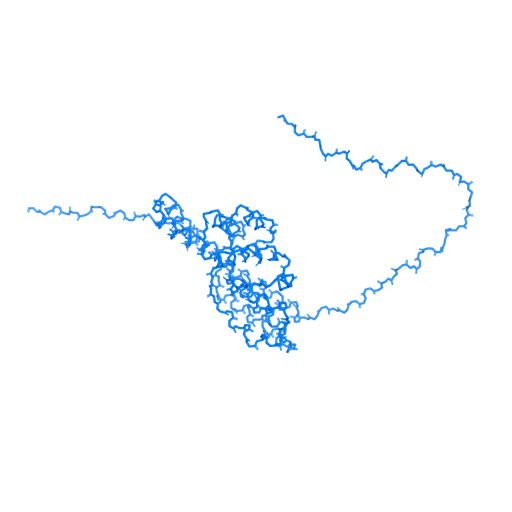CA 1
ATOM 1417 C C . SER A 1 188 ? 12.300 5.659 -10.508 1.00 95.25 188 SER A C 1
ATOM 1419 O O . SER A 1 188 ? 12.334 5.794 -11.729 1.00 95.25 188 SER A O 1
ATOM 1421 N N . THR A 1 189 ? 13.300 5.104 -9.820 1.00 96.62 189 THR A N 1
ATOM 1422 C CA . THR A 1 189 ? 14.461 4.508 -10.496 1.00 96.62 189 THR A CA 1
ATOM 1423 C C . THR A 1 189 ? 14.116 3.113 -11.032 1.00 96.62 189 THR A C 1
ATOM 1425 O O . THR A 1 189 ? 13.176 2.478 -10.535 1.00 96.62 189 THR A O 1
ATOM 1428 N N . PRO A 1 190 ? 14.861 2.594 -12.023 1.00 96.75 190 PRO A N 1
ATOM 1429 C CA . PRO A 1 190 ? 14.663 1.240 -12.546 1.00 96.75 190 PRO A CA 1
ATOM 1430 C C . PRO A 1 190 ? 14.701 0.147 -11.477 1.00 96.75 190 PRO A C 1
ATOM 1432 O O . PRO A 1 190 ? 13.902 -0.789 -11.519 1.00 96.75 190 PRO A O 1
ATOM 1435 N N . GLU A 1 191 ? 15.588 0.274 -10.494 1.00 98.06 191 GLU A N 1
ATOM 1436 C CA . GLU A 1 191 ? 15.756 -0.687 -9.403 1.00 98.06 191 GLU A CA 1
ATOM 1437 C C . GLU A 1 191 ? 14.552 -0.658 -8.455 1.00 98.06 191 GLU A C 1
ATOM 1439 O O . GLU A 1 191 ? 14.074 -1.712 -8.032 1.00 98.06 191 GLU A O 1
ATOM 1444 N N . LEU A 1 192 ? 14.015 0.536 -8.170 1.00 98.62 192 LEU A N 1
ATOM 1445 C CA . LEU A 1 192 ? 12.802 0.691 -7.368 1.00 98.62 192 LEU A CA 1
ATOM 1446 C C . LEU A 1 192 ? 11.592 0.060 -8.069 1.00 98.62 192 LEU A C 1
ATOM 1448 O O . LEU A 1 192 ? 10.845 -0.695 -7.444 1.00 98.62 192 LEU A O 1
ATOM 1452 N N . MET A 1 193 ? 11.423 0.337 -9.367 1.00 98.62 193 MET A N 1
ATOM 1453 C CA . MET A 1 193 ? 10.341 -0.247 -10.164 1.00 98.62 193 MET A CA 1
ATOM 1454 C C . MET A 1 193 ? 10.472 -1.767 -10.245 1.00 98.62 193 MET A C 1
ATOM 1456 O O . MET A 1 193 ? 9.477 -2.466 -10.082 1.00 98.62 193 MET A O 1
ATOM 1460 N N . THR A 1 194 ? 11.688 -2.289 -10.427 1.00 98.56 194 THR A N 1
ATOM 1461 C CA . THR A 1 194 ? 11.948 -3.737 -10.448 1.00 98.56 194 THR A CA 1
ATOM 1462 C C . THR A 1 194 ? 11.556 -4.384 -9.121 1.00 98.56 194 THR A C 1
ATOM 1464 O O . THR A 1 194 ? 10.800 -5.351 -9.120 1.00 98.56 194 THR A O 1
ATOM 1467 N N . LEU A 1 195 ? 11.961 -3.800 -7.986 1.00 98.75 195 LEU A N 1
ATOM 1468 C CA . LEU A 1 195 ? 11.570 -4.291 -6.662 1.00 98.75 195 LEU A CA 1
ATOM 1469 C C . LEU A 1 195 ? 10.044 -4.333 -6.484 1.00 98.75 195 LEU A C 1
ATOM 1471 O O . LEU A 1 195 ? 9.512 -5.306 -5.941 1.00 98.75 195 LEU A O 1
ATOM 1475 N N . ALA A 1 196 ? 9.336 -3.293 -6.930 1.00 98.81 196 ALA A N 1
ATOM 1476 C CA . ALA A 1 196 ? 7.882 -3.224 -6.832 1.00 98.81 196 ALA A CA 1
ATOM 1477 C C . ALA A 1 196 ? 7.191 -4.266 -7.724 1.00 98.81 196 ALA A C 1
ATOM 1479 O O . ALA A 1 196 ? 6.301 -4.989 -7.271 1.00 98.81 196 ALA A O 1
ATOM 1480 N N . ILE A 1 197 ? 7.641 -4.372 -8.976 1.00 98.88 197 ILE A N 1
ATOM 1481 C CA . ILE A 1 197 ? 7.152 -5.334 -9.964 1.00 98.88 197 ILE A CA 1
ATOM 1482 C C . ILE A 1 197 ? 7.346 -6.763 -9.456 1.00 98.88 197 ILE A C 1
ATOM 1484 O O . ILE A 1 197 ? 6.400 -7.547 -9.491 1.00 98.88 197 ILE A O 1
ATOM 1488 N N . ASP A 1 198 ? 8.531 -7.096 -8.947 1.00 98.81 198 ASP A N 1
ATOM 1489 C CA . ASP A 1 198 ? 8.830 -8.430 -8.425 1.00 98.81 198 ASP A CA 1
ATOM 1490 C C . ASP A 1 198 ? 7.982 -8.743 -7.193 1.00 98.81 198 ASP A C 1
ATOM 1492 O O . ASP A 1 198 ? 7.428 -9.835 -7.086 1.00 98.81 198 ASP A O 1
ATOM 1496 N N . THR A 1 199 ? 7.810 -7.768 -6.296 1.00 98.88 199 THR A N 1
ATOM 1497 C CA . THR A 1 199 ? 6.972 -7.926 -5.099 1.00 98.88 199 THR A CA 1
ATOM 1498 C C . THR A 1 199 ? 5.512 -8.192 -5.474 1.00 98.88 199 THR A C 1
ATOM 1500 O O . THR A 1 199 ? 4.919 -9.146 -4.972 1.00 98.88 199 THR A O 1
ATOM 1503 N N . ALA A 1 200 ? 4.934 -7.403 -6.386 1.00 98.81 200 ALA A N 1
ATOM 1504 C CA . ALA A 1 200 ? 3.555 -7.592 -6.838 1.00 98.81 200 ALA A CA 1
ATOM 1505 C C . ALA A 1 200 ? 3.379 -8.892 -7.643 1.00 98.81 200 ALA A C 1
ATOM 1507 O O . ALA A 1 200 ? 2.393 -9.604 -7.458 1.00 98.81 200 ALA A O 1
ATOM 1508 N N . SER A 1 201 ? 4.350 -9.231 -8.498 1.00 98.56 201 SER A N 1
ATOM 1509 C CA . SER A 1 201 ? 4.329 -10.448 -9.313 1.00 98.56 201 SER A CA 1
ATOM 1510 C C . SER A 1 201 ? 4.430 -11.715 -8.465 1.00 98.56 201 SER A C 1
ATOM 1512 O O . SER A 1 201 ? 3.697 -12.663 -8.725 1.00 98.56 201 SER A O 1
ATOM 1514 N N . GLN A 1 202 ? 5.307 -11.745 -7.456 1.00 98.50 202 GLN A N 1
ATOM 1515 C CA . GLN A 1 202 ? 5.445 -12.889 -6.544 1.00 98.50 202 GLN A CA 1
ATOM 1516 C C . GLN A 1 202 ? 4.199 -13.083 -5.675 1.00 98.50 202 GLN A C 1
ATOM 1518 O O . GLN A 1 202 ? 3.842 -14.215 -5.364 1.00 98.50 202 GLN A O 1
ATOM 1523 N N . ALA A 1 203 ? 3.524 -11.991 -5.308 1.00 98.25 203 ALA A N 1
ATOM 1524 C CA . ALA A 1 203 ? 2.268 -12.040 -4.567 1.00 98.25 203 ALA A CA 1
ATOM 1525 C C . ALA A 1 203 ? 1.045 -12.378 -5.445 1.00 98.25 203 ALA A C 1
ATOM 1527 O O . ALA A 1 203 ? -0.037 -12.609 -4.913 1.00 98.25 203 ALA A O 1
ATOM 1528 N N . GLY A 1 204 ? 1.199 -12.403 -6.775 1.00 97.62 204 GLY A N 1
ATOM 1529 C CA . GLY A 1 204 ? 0.104 -12.654 -7.715 1.00 97.62 204 GLY A CA 1
ATOM 1530 C C . GLY A 1 204 ? -0.880 -11.487 -7.865 1.00 97.62 204 GLY A C 1
ATOM 1531 O O . GLY A 1 204 ? -1.979 -11.679 -8.376 1.00 97.62 204 GLY A O 1
ATOM 1532 N N . TRP A 1 205 ? -0.514 -10.274 -7.442 1.00 98.50 205 TRP A N 1
ATOM 1533 C CA . TRP A 1 205 ? -1.432 -9.134 -7.404 1.00 98.50 205 TRP A CA 1
ATOM 1534 C C . TRP A 1 205 ? -1.450 -8.354 -8.712 1.00 98.50 205 TRP A C 1
ATOM 1536 O O . TRP A 1 205 ? -0.522 -7.610 -9.043 1.00 98.50 205 TRP A O 1
ATOM 1546 N N . ARG A 1 206 ? -2.558 -8.478 -9.440 1.00 98.50 206 ARG A N 1
ATOM 1547 C CA . ARG A 1 206 ? -2.723 -7.910 -10.780 1.00 98.50 206 ARG A CA 1
ATOM 1548 C C . ARG A 1 206 ? -2.716 -6.383 -10.802 1.00 98.50 206 ARG A C 1
ATOM 1550 O O . ARG A 1 206 ? -2.040 -5.792 -11.640 1.00 98.50 206 ARG A O 1
ATOM 1557 N N . ARG A 1 207 ? -3.471 -5.730 -9.917 1.00 98.69 207 ARG A N 1
ATOM 1558 C CA . ARG A 1 207 ? -3.632 -4.267 -9.921 1.00 98.69 207 ARG A CA 1
ATOM 1559 C C . ARG A 1 207 ? -2.306 -3.529 -9.671 1.00 98.69 207 ARG A C 1
ATOM 1561 O O . ARG A 1 207 ? -1.934 -2.736 -10.537 1.00 98.69 207 ARG A O 1
ATOM 1568 N N . PRO A 1 208 ? -1.565 -3.772 -8.571 1.00 98.75 208 PRO A N 1
ATOM 1569 C CA . PRO A 1 208 ? -0.283 -3.103 -8.363 1.00 98.75 208 PRO A CA 1
ATOM 1570 C C . PRO A 1 208 ? 0.757 -3.503 -9.417 1.00 98.75 208 PRO A C 1
ATOM 1572 O O . PRO A 1 208 ? 1.504 -2.641 -9.873 1.00 98.75 208 PRO A O 1
ATOM 1575 N N . LEU A 1 209 ? 0.775 -4.762 -9.878 1.00 98.88 209 LEU A N 1
ATOM 1576 C CA . LEU A 1 209 ? 1.685 -5.181 -10.948 1.00 98.88 209 LEU A CA 1
ATOM 1577 C C . LEU A 1 209 ? 1.454 -4.373 -12.233 1.00 98.88 209 LEU A C 1
ATOM 1579 O O . LEU A 1 209 ? 2.415 -3.882 -12.823 1.00 98.88 209 LEU A O 1
ATOM 1583 N N . LEU A 1 210 ? 0.194 -4.189 -12.643 1.00 98.81 210 LEU A N 1
ATOM 1584 C CA . LEU A 1 210 ? -0.142 -3.374 -13.810 1.00 98.81 210 LEU A CA 1
ATOM 1585 C C . LEU A 1 210 ? 0.353 -1.934 -13.647 1.00 98.81 210 LEU A C 1
ATOM 1587 O O . LEU A 1 210 ? 0.960 -1.392 -14.567 1.00 98.81 210 LEU A O 1
ATOM 1591 N N . ALA A 1 211 ? 0.109 -1.328 -12.484 1.00 98.75 211 ALA A N 1
ATOM 1592 C CA . ALA A 1 211 ? 0.469 0.060 -12.223 1.00 98.75 211 ALA A CA 1
ATOM 1593 C C . ALA A 1 211 ? 1.984 0.299 -12.338 1.00 98.75 211 ALA A C 1
ATOM 1595 O O . ALA A 1 211 ? 2.419 1.220 -13.031 1.00 98.75 211 ALA A O 1
ATOM 1596 N N . TRP A 1 212 ? 2.795 -0.571 -11.730 1.00 98.75 212 TR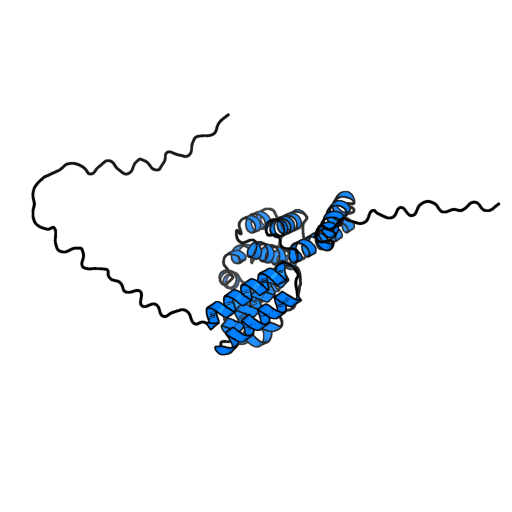P A N 1
ATOM 1597 C CA . TRP A 1 212 ? 4.253 -0.462 -11.802 1.00 98.75 212 TRP A CA 1
ATOM 1598 C C . TRP A 1 212 ? 4.816 -0.801 -13.189 1.00 98.75 212 TRP A C 1
ATOM 1600 O O . TRP A 1 212 ? 5.777 -0.166 -13.623 1.00 98.75 212 TRP A O 1
ATOM 1610 N N . LEU A 1 213 ? 4.209 -1.741 -13.925 1.00 98.81 213 LEU A N 1
ATOM 1611 C CA . LEU A 1 213 ? 4.588 -2.013 -15.318 1.00 98.81 213 LEU A CA 1
ATOM 1612 C C . LEU A 1 213 ? 4.283 -0.823 -16.238 1.00 98.81 213 LEU A C 1
ATOM 1614 O O . LEU A 1 213 ? 5.108 -0.483 -17.082 1.00 98.81 213 LEU A O 1
ATOM 1618 N N . LEU A 1 214 ? 3.132 -0.165 -16.072 1.00 98.62 214 LEU A N 1
ATOM 1619 C CA . LEU A 1 214 ? 2.791 1.036 -16.843 1.00 98.62 214 LEU A CA 1
ATOM 1620 C C . LEU A 1 214 ? 3.785 2.171 -16.574 1.00 98.62 214 LEU A C 1
ATOM 1622 O O . LEU A 1 214 ? 4.242 2.821 -17.514 1.00 98.62 214 LEU A O 1
ATOM 1626 N N . LEU A 1 215 ? 4.179 2.365 -15.313 1.00 98.44 215 LEU A N 1
ATOM 1627 C CA . LEU A 1 215 ? 5.210 3.333 -14.943 1.00 98.44 215 LEU A CA 1
ATOM 1628 C C . LEU A 1 215 ? 6.576 2.989 -15.573 1.00 98.44 215 LEU A C 1
ATOM 1630 O O . LEU A 1 215 ? 7.221 3.865 -16.150 1.00 98.44 215 LEU A O 1
ATOM 1634 N N . GLN A 1 216 ? 6.990 1.716 -15.542 1.00 98.56 216 GLN A N 1
ATOM 1635 C CA . GLN A 1 216 ? 8.229 1.261 -16.187 1.00 98.56 216 GLN A CA 1
ATOM 1636 C C . GLN A 1 216 ? 8.200 1.473 -17.703 1.00 98.56 216 GLN A C 1
ATOM 1638 O O . GLN A 1 216 ? 9.205 1.885 -18.280 1.00 98.56 216 GLN A O 1
ATOM 1643 N N . GLN A 1 217 ? 7.063 1.216 -18.352 1.00 98.38 217 GLN A N 1
ATOM 1644 C CA . GLN A 1 217 ? 6.909 1.424 -19.789 1.00 98.38 217 GLN A CA 1
ATOM 1645 C C . GLN A 1 217 ? 7.087 2.902 -20.157 1.00 98.38 217 GLN A C 1
ATOM 1647 O O . GLN A 1 217 ? 7.842 3.207 -21.080 1.00 98.38 217 GLN A O 1
ATOM 1652 N N . GLN A 1 218 ? 6.443 3.811 -19.418 1.00 97.31 218 GLN A N 1
ATOM 1653 C CA . GLN A 1 218 ? 6.578 5.258 -19.623 1.00 97.31 218 GLN A CA 1
ATOM 1654 C C . GLN A 1 218 ? 8.026 5.716 -19.423 1.00 97.31 218 GLN A C 1
ATOM 1656 O O . GLN A 1 218 ? 8.572 6.445 -20.252 1.00 97.31 218 GLN A O 1
ATOM 1661 N N . TRP A 1 219 ? 8.676 5.243 -18.356 1.00 97.56 219 TRP A N 1
ATOM 1662 C CA . TRP A 1 219 ? 10.079 5.545 -18.091 1.00 97.56 219 TRP A CA 1
ATOM 1663 C C . TRP A 1 219 ? 10.995 5.038 -19.215 1.00 97.56 219 TRP A C 1
ATOM 1665 O O . TRP A 1 219 ? 11.827 5.790 -19.716 1.00 97.56 219 TRP A O 1
ATOM 1675 N N . ALA A 1 220 ? 10.808 3.796 -19.673 1.00 97.88 220 ALA A N 1
ATOM 1676 C CA . ALA A 1 220 ? 11.611 3.203 -20.741 1.00 97.88 220 ALA A CA 1
ATOM 1677 C C . ALA A 1 220 ? 11.461 3.959 -22.069 1.00 97.88 220 ALA A C 1
ATOM 1679 O O . ALA A 1 220 ? 12.442 4.147 -22.786 1.00 97.88 220 ALA A O 1
ATOM 1680 N N . GLN A 1 221 ? 10.251 4.429 -22.385 1.00 96.62 221 GLN A N 1
ATOM 1681 C CA . GLN A 1 221 ? 9.998 5.274 -23.553 1.00 96.62 221 GLN A CA 1
ATOM 1682 C C . GLN A 1 221 ? 10.722 6.621 -23.435 1.00 96.62 221 GLN A C 1
ATOM 1684 O O . GLN A 1 221 ? 11.428 7.010 -24.363 1.00 96.62 221 GLN A O 1
ATOM 1689 N N . ALA A 1 222 ? 10.617 7.294 -22.285 1.00 96.94 222 ALA A N 1
ATOM 1690 C CA . ALA A 1 222 ? 11.286 8.574 -22.044 1.00 96.94 222 ALA A CA 1
ATOM 1691 C C . ALA A 1 222 ? 12.822 8.463 -22.118 1.00 96.94 222 ALA A C 1
ATOM 1693 O O . ALA A 1 222 ? 13.493 9.361 -22.625 1.00 96.94 222 ALA A O 1
ATOM 1694 N N . GLN A 1 223 ? 13.381 7.341 -21.661 1.00 97.31 223 GLN A N 1
ATOM 1695 C CA . GLN A 1 223 ? 14.820 7.059 -21.703 1.00 97.31 223 GLN A CA 1
ATOM 1696 C C . GLN A 1 223 ? 15.289 6.423 -23.021 1.00 97.31 223 GLN A C 1
ATOM 1698 O O . GLN A 1 223 ? 16.446 6.023 -23.120 1.00 97.31 223 GLN A O 1
ATOM 1703 N N . HIS A 1 224 ? 14.420 6.324 -24.034 1.00 97.44 224 HIS A N 1
ATOM 1704 C CA . HIS A 1 224 ? 14.738 5.725 -25.335 1.00 97.44 224 HIS A CA 1
ATOM 1705 C C . HIS A 1 224 ? 15.312 4.297 -25.214 1.00 97.44 224 HIS A C 1
ATOM 1707 O O . HIS A 1 224 ? 16.267 3.929 -25.897 1.00 97.44 224 HIS A O 1
ATOM 1713 N N . MET A 1 225 ? 14.712 3.475 -24.345 1.00 97.75 225 MET A N 1
ATOM 1714 C CA . MET A 1 225 ? 15.056 2.066 -24.115 1.00 97.75 225 MET A CA 1
ATOM 1715 C C . MET A 1 225 ? 14.030 1.125 -24.780 1.00 97.75 225 MET A C 1
ATOM 1717 O O . MET A 1 225 ? 13.167 0.565 -24.093 1.00 97.75 225 MET A O 1
ATOM 1721 N N . PRO A 1 226 ? 14.093 0.907 -26.110 1.00 96.38 226 PRO A N 1
ATOM 1722 C CA . PRO A 1 226 ? 13.048 0.200 -26.855 1.00 96.38 226 PRO A CA 1
ATOM 1723 C C . PRO A 1 226 ? 12.890 -1.266 -26.436 1.00 96.38 226 PRO A C 1
ATOM 1725 O O . PRO A 1 226 ? 11.768 -1.750 -26.330 1.00 96.38 226 PRO A O 1
ATOM 1728 N N . ALA A 1 227 ? 13.991 -1.962 -26.136 1.00 97.00 227 ALA A N 1
ATOM 1729 C CA . ALA A 1 227 ? 13.942 -3.359 -25.703 1.00 97.00 227 ALA A CA 1
ATOM 1730 C C . ALA A 1 227 ? 13.202 -3.522 -24.363 1.00 97.00 227 ALA A C 1
ATOM 1732 O O . ALA A 1 227 ? 12.370 -4.418 -24.215 1.00 97.00 227 ALA A O 1
ATOM 1733 N N . LEU A 1 228 ? 13.459 -2.622 -23.405 1.00 97.12 228 LEU A N 1
ATOM 1734 C CA . LEU A 1 228 ? 12.754 -2.620 -22.127 1.00 97.12 228 LEU A CA 1
ATOM 1735 C C . LEU A 1 228 ? 11.272 -2.300 -22.337 1.00 97.12 228 LEU A C 1
ATOM 1737 O O . LEU A 1 228 ? 10.427 -3.071 -21.889 1.00 97.12 228 LEU A O 1
ATOM 1741 N N . ALA A 1 229 ? 10.960 -1.233 -23.079 1.00 97.00 229 ALA A N 1
ATOM 1742 C CA . ALA A 1 229 ? 9.583 -0.823 -23.355 1.00 97.00 229 ALA A CA 1
ATOM 1743 C C . ALA A 1 229 ? 8.753 -1.948 -23.998 1.00 97.00 229 ALA A C 1
ATOM 1745 O O . ALA A 1 229 ? 7.605 -2.170 -23.607 1.00 97.00 229 ALA A O 1
ATOM 1746 N N . GLU A 1 230 ? 9.345 -2.683 -24.939 1.00 96.75 230 GLU A N 1
ATOM 1747 C CA . GLU A 1 230 ? 8.702 -3.801 -25.624 1.00 96.75 230 GLU A CA 1
ATOM 1748 C C . GLU A 1 230 ? 8.492 -5.010 -24.701 1.00 96.75 230 GLU A C 1
ATOM 1750 O O . GLU A 1 230 ? 7.391 -5.560 -24.630 1.00 96.75 230 GLU A O 1
ATOM 1755 N N . SER A 1 231 ? 9.504 -5.381 -23.910 1.00 97.25 231 SER A N 1
ATOM 1756 C CA . SER A 1 231 ? 9.367 -6.467 -22.929 1.00 97.25 231 SER A CA 1
ATOM 1757 C C . SER A 1 231 ? 8.304 -6.157 -21.862 1.00 97.25 231 SER A C 1
ATOM 1759 O O . SER A 1 231 ? 7.495 -7.018 -21.507 1.00 97.25 231 SER A O 1
ATOM 1761 N N . THR A 1 232 ? 8.237 -4.906 -21.393 1.00 98.25 232 THR A N 1
ATOM 1762 C CA . THR A 1 232 ? 7.224 -4.439 -20.443 1.00 98.25 232 THR A CA 1
ATOM 1763 C C . THR A 1 232 ? 5.835 -4.427 -21.085 1.00 98.25 232 THR A C 1
ATOM 1765 O O . THR A 1 232 ? 4.872 -4.862 -20.449 1.00 98.25 232 THR A O 1
ATOM 1768 N N . ARG A 1 233 ? 5.717 -4.020 -22.360 1.00 97.56 233 ARG A N 1
ATOM 1769 C CA . ARG A 1 233 ? 4.461 -4.070 -23.130 1.00 97.56 233 ARG A CA 1
ATOM 1770 C C . ARG A 1 233 ? 3.891 -5.485 -23.179 1.00 97.56 233 ARG A C 1
ATOM 1772 O O . ARG A 1 233 ? 2.707 -5.664 -22.902 1.00 97.56 233 ARG A O 1
ATOM 1779 N N . LEU A 1 234 ? 4.723 -6.483 -23.475 1.00 97.12 234 LEU A N 1
ATOM 1780 C CA . LEU A 1 234 ? 4.295 -7.883 -23.509 1.00 97.12 234 LEU A CA 1
ATOM 1781 C C . LEU A 1 234 ? 3.739 -8.340 -22.150 1.00 97.12 234 LEU A C 1
ATOM 1783 O O . LEU A 1 234 ? 2.670 -8.945 -22.088 1.00 97.12 234 LEU A O 1
ATOM 1787 N N . ARG A 1 235 ? 4.416 -7.999 -21.046 1.00 98.06 235 ARG A N 1
ATOM 1788 C CA . ARG A 1 235 ? 3.945 -8.329 -19.688 1.00 98.06 235 ARG A CA 1
ATOM 1789 C C . ARG A 1 235 ? 2.597 -7.681 -19.367 1.00 98.06 235 ARG A C 1
ATOM 1791 O O . ARG A 1 235 ? 1.731 -8.344 -18.801 1.00 98.06 235 ARG A O 1
ATOM 1798 N N . ILE A 1 236 ? 2.398 -6.421 -19.761 1.00 98.44 236 ILE A N 1
ATOM 1799 C CA . ILE A 1 236 ? 1.109 -5.724 -19.625 1.00 98.44 236 ILE A CA 1
ATOM 1800 C C . ILE A 1 236 ? 0.015 -6.462 -20.409 1.00 98.44 236 ILE A C 1
ATOM 1802 O O . ILE A 1 236 ? -1.067 -6.691 -19.874 1.00 98.44 236 ILE A O 1
ATOM 1806 N N . GLN A 1 237 ? 0.298 -6.885 -21.643 1.00 97.44 237 GLN A N 1
ATOM 1807 C CA . GLN A 1 237 ? -0.663 -7.614 -22.474 1.00 97.44 237 GLN A CA 1
ATOM 1808 C C . GLN A 1 237 ? -1.043 -8.974 -21.883 1.00 97.44 237 GLN A C 1
ATOM 1810 O O . GLN A 1 237 ? -2.228 -9.308 -21.852 1.00 97.44 237 GLN A O 1
ATOM 1815 N N . ILE A 1 238 ? -0.079 -9.738 -21.361 1.00 96.94 238 ILE A N 1
ATOM 1816 C CA . ILE A 1 238 ? -0.345 -11.002 -20.648 1.00 96.94 238 ILE A CA 1
ATOM 1817 C C . ILE A 1 238 ? -1.286 -10.754 -19.462 1.00 96.94 238 ILE A C 1
ATOM 1819 O O . ILE A 1 238 ? -2.259 -11.480 -19.258 1.00 96.94 238 ILE A O 1
ATOM 1823 N N . LEU A 1 239 ? -1.031 -9.688 -18.706 1.00 96.62 239 LEU A N 1
ATOM 1824 C CA . LEU A 1 239 ? -1.821 -9.333 -17.535 1.00 96.62 239 LEU A CA 1
ATOM 1825 C C . LEU A 1 239 ? -3.254 -8.898 -17.892 1.00 96.62 239 LEU A C 1
ATOM 1827 O O . LEU A 1 239 ? -4.206 -9.267 -17.207 1.00 96.62 239 LEU A O 1
ATOM 1831 N N . GLN A 1 240 ? -3.413 -8.117 -18.963 1.00 95.19 240 GLN A N 1
ATOM 1832 C CA . GLN A 1 240 ? -4.708 -7.610 -19.433 1.00 95.19 240 GLN A CA 1
ATOM 1833 C C . GLN A 1 240 ? -5.551 -8.692 -20.115 1.00 95.19 240 GLN A C 1
ATOM 1835 O O . GLN A 1 240 ? -6.759 -8.750 -19.895 1.00 95.19 240 GLN A O 1
ATOM 1840 N N . SER A 1 241 ? -4.913 -9.564 -20.898 1.00 95.19 241 SER A N 1
ATOM 1841 C CA . SER A 1 241 ? -5.550 -10.746 -21.495 1.00 95.19 241 SER A CA 1
ATOM 1842 C C . SER A 1 241 ? -5.871 -11.825 -20.463 1.00 95.19 241 SER A C 1
ATOM 1844 O O . SER A 1 241 ? -6.609 -12.755 -20.779 1.00 95.19 241 SER A O 1
ATOM 1846 N N . GLN A 1 242 ? -5.338 -11.702 -19.242 1.00 92.38 242 GLN A N 1
ATOM 1847 C CA . GLN A 1 242 ? -5.455 -12.693 -18.172 1.00 92.38 242 GLN A CA 1
ATOM 1848 C C . GLN A 1 242 ? -4.952 -14.073 -18.620 1.00 92.38 242 GLN A C 1
ATOM 1850 O O . GLN A 1 242 ? -5.547 -15.101 -18.311 1.00 92.38 242 GLN A O 1
ATOM 1855 N N . GLY A 1 243 ? -3.858 -14.084 -19.387 1.00 91.44 243 GLY A N 1
ATOM 1856 C CA . GLY A 1 243 ? -3.253 -15.305 -19.919 1.00 91.44 243 GLY A CA 1
ATOM 1857 C C . GLY A 1 243 ? -3.956 -15.897 -21.143 1.00 91.44 243 GLY A C 1
ATOM 1858 O O . GLY A 1 243 ? -3.506 -16.927 -21.642 1.00 91.44 243 GLY A O 1
ATOM 1859 N N . ASN A 1 244 ? -5.017 -15.266 -21.659 1.00 94.88 244 ASN A N 1
ATOM 1860 C CA . ASN A 1 244 ? -5.589 -15.666 -22.944 1.00 94.88 244 ASN A CA 1
ATOM 1861 C C . ASN A 1 244 ? -4.586 -15.414 -24.087 1.00 94.88 244 ASN A C 1
ATOM 1863 O O . ASN A 1 244 ? -3.804 -14.460 -24.007 1.00 94.88 244 ASN A O 1
ATOM 1867 N N . PRO A 1 245 ? -4.610 -16.226 -25.163 1.00 91.69 245 PRO A N 1
ATOM 1868 C CA . PRO A 1 245 ? -3.723 -16.040 -26.306 1.00 91.69 245 PRO A CA 1
ATOM 1869 C C . PRO A 1 245 ? -3.762 -14.604 -26.837 1.00 91.69 245 PRO A C 1
ATOM 1871 O O . PRO A 1 245 ? -4.833 -14.050 -27.094 1.00 91.69 245 PRO A O 1
ATOM 1874 N N . LEU A 1 246 ? -2.584 -13.999 -26.996 1.00 89.00 246 LEU A N 1
ATOM 1875 C CA . LEU A 1 246 ? -2.457 -12.667 -27.578 1.00 89.00 246 LEU A CA 1
ATOM 1876 C C . LEU A 1 246 ? -2.722 -12.754 -29.083 1.00 89.00 246 LEU A C 1
ATOM 1878 O O . LEU A 1 246 ? -2.223 -13.661 -29.747 1.00 89.00 246 LEU A O 1
ATOM 1882 N N . ALA A 1 247 ? -3.499 -11.813 -29.622 1.00 79.12 247 ALA A N 1
ATOM 1883 C CA . ALA A 1 247 ? -3.694 -11.720 -31.063 1.00 79.12 247 ALA A CA 1
ATOM 1884 C C . ALA A 1 247 ? -2.345 -11.459 -31.750 1.00 79.12 247 ALA A C 1
ATOM 1886 O O . ALA A 1 247 ? -1.578 -10.603 -31.297 1.00 79.12 247 ALA A O 1
ATOM 1887 N N . GLU A 1 248 ? -2.062 -12.177 -32.841 1.00 65.12 248 GLU A N 1
ATOM 1888 C CA . GLU A 1 248 ? -0.894 -11.867 -33.662 1.00 65.12 248 GLU A CA 1
ATOM 1889 C C . GLU A 1 248 ? -1.002 -10.422 -34.170 1.00 65.12 248 GLU A C 1
ATOM 1891 O O . GLU A 1 248 ? -2.099 -9.982 -34.541 1.00 65.12 248 GLU A O 1
ATOM 1896 N N . PRO A 1 249 ? 0.100 -9.651 -34.179 1.00 62.94 249 PRO A N 1
ATOM 1897 C CA . PRO A 1 249 ? 0.087 -8.329 -34.780 1.00 62.94 249 PRO A CA 1
ATOM 1898 C C . PRO A 1 249 ? -0.335 -8.487 -36.240 1.00 62.94 249 PRO A C 1
ATOM 1900 O O . PRO A 1 249 ? 0.384 -9.096 -37.029 1.00 62.94 249 PRO A O 1
ATOM 1903 N N . THR A 1 250 ? -1.511 -7.964 -36.599 1.00 51.97 250 THR A N 1
ATOM 1904 C CA . THR A 1 250 ? -1.982 -7.950 -37.984 1.00 51.97 250 THR A CA 1
ATOM 1905 C C . THR A 1 250 ? -0.952 -7.212 -38.823 1.00 51.97 250 THR A C 1
ATOM 1907 O O . THR A 1 250 ? -0.884 -5.981 -38.806 1.00 51.97 250 THR A O 1
ATOM 1910 N N . THR A 1 251 ? -0.131 -7.963 -39.547 1.00 50.22 251 THR A N 1
ATOM 1911 C CA . THR A 1 251 ? 0.748 -7.450 -40.584 1.00 50.22 251 THR A CA 1
ATOM 1912 C C . THR A 1 251 ? -0.145 -6.886 -41.680 1.00 50.22 251 THR A C 1
ATOM 1914 O O . THR A 1 251 ? -0.653 -7.604 -42.536 1.00 50.22 251 THR A O 1
ATOM 1917 N N . SER A 1 252 ? -0.380 -5.571 -41.656 1.00 49.00 252 SER A N 1
ATOM 1918 C CA . SER A 1 252 ? -0.991 -4.863 -42.779 1.00 49.00 252 SER A CA 1
ATOM 1919 C C . SER A 1 252 ? 0.026 -4.777 -43.925 1.00 49.00 252 SER A C 1
ATOM 1921 O O . SER A 1 252 ? 0.597 -3.725 -44.222 1.00 49.00 252 SER A O 1
ATOM 1923 N N . HIS A 1 253 ? 0.294 -5.907 -44.567 1.00 52.69 253 HIS A N 1
ATOM 1924 C CA . HIS A 1 253 ? 0.948 -5.940 -45.860 1.00 52.69 253 HIS A CA 1
ATOM 1925 C C . HIS A 1 253 ? 0.149 -6.810 -46.822 1.00 52.69 253 HIS A C 1
ATOM 1927 O O . HIS A 1 253 ? -0.311 -7.892 -46.483 1.00 52.69 253 HIS A O 1
ATOM 1933 N N . GLN A 1 254 ? 0.011 -6.274 -48.035 1.00 54.50 254 GLN A N 1
ATOM 1934 C CA . GLN A 1 254 ? -0.601 -6.864 -49.224 1.00 54.50 254 GLN A CA 1
ATOM 1935 C C . GLN A 1 254 ? -2.131 -6.827 -49.322 1.00 54.50 254 GLN A C 1
ATOM 1937 O O . GLN A 1 254 ? -2.840 -7.827 -49.239 1.00 54.50 254 GLN A O 1
ATOM 1942 N N . ARG A 1 255 ? -2.616 -5.657 -49.744 1.00 49.16 255 ARG A N 1
ATOM 1943 C CA . ARG A 1 255 ? -3.456 -5.590 -50.950 1.00 49.16 255 ARG A CA 1
ATOM 1944 C C . ARG A 1 255 ? -3.236 -4.259 -51.680 1.00 49.16 255 ARG A C 1
ATOM 1946 O O . ARG A 1 255 ? -4.134 -3.441 -51.800 1.00 49.16 255 ARG A O 1
ATOM 1953 N N . SER A 1 256 ? -2.010 -4.046 -52.169 1.00 52.38 256 SER A N 1
ATOM 1954 C CA . SER A 1 256 ? -1.834 -3.215 -53.366 1.00 52.38 256 SER A CA 1
ATOM 1955 C C . SER A 1 256 ? -2.209 -4.107 -54.541 1.00 52.38 256 SER A C 1
ATOM 1957 O O . SER A 1 256 ? -1.395 -4.866 -55.067 1.00 52.38 256 SER A O 1
ATOM 1959 N N . SER A 1 257 ? -3.507 -4.151 -54.816 1.00 54.22 257 SER A N 1
ATOM 1960 C CA . SER A 1 257 ? -4.058 -4.726 -56.030 1.00 54.22 257 SER A CA 1
ATOM 1961 C C . SER A 1 257 ? -3.467 -3.975 -57.212 1.00 54.22 257 SER A C 1
ATOM 1963 O O . SER A 1 257 ? -3.690 -2.777 -57.371 1.00 54.22 257 SER A O 1
ATOM 1965 N N . ALA A 1 258 ? -2.721 -4.719 -58.025 1.00 58.97 258 ALA A N 1
ATOM 1966 C CA . ALA A 1 258 ? -2.524 -4.407 -59.423 1.00 58.97 258 ALA A CA 1
ATOM 1967 C C . ALA A 1 258 ? -3.875 -4.024 -60.046 1.00 58.97 258 ALA A C 1
ATOM 1969 O O . ALA A 1 258 ? -4.865 -4.744 -59.889 1.00 58.97 258 ALA A O 1
ATOM 1970 N N . ALA A 1 259 ? -3.901 -2.893 -60.734 1.00 48.94 259 ALA A N 1
ATOM 1971 C CA . ALA A 1 259 ? -4.940 -2.537 -61.682 1.00 48.94 259 ALA A CA 1
ATOM 1972 C C . ALA A 1 259 ? -4.233 -2.123 -62.988 1.00 48.94 259 ALA A C 1
ATOM 1974 O O . ALA A 1 259 ? -3.123 -1.592 -62.904 1.00 48.94 259 ALA A O 1
ATOM 1975 N N . PRO A 1 260 ? -4.820 -2.481 -64.142 1.00 58.44 260 PRO A N 1
ATOM 1976 C CA . PRO A 1 260 ? -4.129 -2.690 -65.418 1.00 58.44 260 PRO A CA 1
ATOM 1977 C C . PRO A 1 260 ? -3.600 -1.422 -66.089 1.00 58.44 260 PRO A C 1
ATOM 1979 O O . PRO A 1 260 ? -4.199 -0.342 -65.889 1.00 58.44 260 PRO A O 1
#

Sequence (260 aa):
MTTSNLILQLKTYCSEYCHHHATTAGLLLIASAWLAGCSNTPPTPVWQIQSSSALMAAQSAYLDGDQRIATLELNKARTQISRTADPLQLARLELHQCALQVASLDWQTCDAFTPLAASATAAERNYAAYLQGLSLTAEAQQQLPPAQQAIAGLNRIDAQSLQTLQSIKDPLSRLVATATLSRRAQNSTPELMTLAIDTASQAGWRRPLLAWLLLQQQWAQAQHMPALAESTRLRIQILQSQGNPLAEPTTSHQRSSAAP

Mean predicted aligned error: 10.87 Å

Nearest PDB structures (foldseek):
  8rte-assembly1_A  TM=3.772E-01  e=3.107E-01  Bacillus phage phi105
  4wnf-assembly1_A  TM=3.572E-01  e=4.813E-01  Homo sapiens
  3ro2-assembly1_A  TM=4.194E-01  e=1.375E+00  Mus musculus
  5a6c-assembly2_A  TM=4.180E-01  e=1.375E+00  Homo sapiens

Secondary structure (DSSP, 8-state):
-----SS-SSSSSS-S------------SSSSSS------PPPPPHHHHHHHHHHHHHHHHHHTT-HHHHHHHHHHHHHHHGGGT-HHHHHHHHHHHHHHHHHTT-----TTTGGGTTTS-HHHHHHHHHHTT----HHHHHTS-HHHHHHHT--S-SHHHHHHHHH--SHHHHHHHHHHHHHHHT---HHHHHHHHHHHHHTT-HHHHHHHHHHHHHHHHHTT-HHHHHHHHHHHHHHHHTTPPPPP------------

Solvent-accessible surface area (backbone atoms only — not comparable to full-atom values): 15355 Å² total; per-residue (Å²): 138,79,88,90,88,86,87,86,89,85,85,85,86,85,87,88,88,82,90,80,80,97,83,78,92,84,79,90,83,79,82,84,83,73,78,88,72,77,83,82,68,78,78,80,58,67,47,58,57,53,19,51,54,22,40,53,50,12,51,52,26,42,35,58,54,38,59,68,57,14,51,54,23,41,51,49,16,49,58,34,46,56,77,69,71,46,52,47,63,49,33,52,53,37,49,50,54,39,44,56,29,34,35,30,72,45,87,71,89,46,65,81,27,60,88,27,52,85,66,35,55,72,41,56,49,43,41,53,39,40,70,71,31,48,88,61,55,75,71,50,29,73,48,32,62,76,78,41,31,82,51,51,79,47,55,65,92,47,74,68,50,51,52,54,48,68,65,36,79,53,58,66,56,26,29,33,45,51,38,30,36,27,58,49,41,73,49,79,52,73,68,58,43,48,53,46,32,51,44,24,55,75,72,65,28,48,36,30,26,48,41,40,40,52,52,50,28,55,50,22,55,76,69,72,34,65,69,58,25,51,56,38,48,52,52,48,49,41,62,73,50,68,69,48,87,76,80,75,81,80,74,92,70,87,82,83,71,85,76,136

Radius of gyration: 27.65 Å; Cα contacts (8 Å, |Δi|>4): 263; chains: 1; bounding box: 55×56×117 Å

Organism: NCBI:txid1330072

Foldseek 3Di:
DDDDDDPDPPPPPDPDDDDDDDDDDDDPDDDPPDDPPPPPPPDDDPLVVLLVVLLVQLLQCVLQPVNVSNVVSLVSNVVSVVVVVQLQSQLVSLLSVLLSCLLLVNQDLSVSNVVSVVVYDLLSVLSSCLSNLHQDDLVSLVSYDPLQSVLNNAQDDDPVNLVSLVVRPDLSSSSSSLSSSCNSVVHADPSSLVSSLCSSVVVVGLRSNLSSLVVQLVVCVVVVNVVSNVVSVVVNQCSVCVNPDDDDDPPPDDDPPDDD